Protein AF-A0A956X2K1-F1 (afdb_monomer_lite)

Sequence (197 aa):
IWSPFILDEMCGLRDNAFPTCPECADDPAFLAKNTGFVPTFIGPDSAEPAQYGQFSNMGISATADKEAAKQFLDFWFNEGYLDWLSVSPEGKLPMRSGTPEEPTKFIDGWKTLETGVDRKAQLGSCYGDDVINTIIEGVAGMDRWGFKQGQGALVQAVYQALPVPRLLNDVLNGASTPEEAAADMKAEIEELQSSMQ

Foldseek 3Di:
DDALLCLCLLQVQDDVRFDPDPVCVVPSLVSLAVDADDQWDDDPVDPDTAGDDDDDDDDDDPPDPPVVVVVVVVCCVPVVPLVVCLVRLSRRADPQCDDPVGRNVNVVSSQQRWHHDNHTDRSCVRHPPVRSVVVNVSSNPHDDPPVVVVCPVLVVLCVVVVLPVVLVVCCVVVVDPPVRSVVVSVVVSVVSVVVVD

Secondary structure (DSSP, 8-state):
---GGGHHHHTT--GGG----TGGGT-TTHHHHH-----EEEETTEEEEEE----------TTS-HHHHHHHHHHHHTTTHHHHHTTSTTT---SS---SSSTTHHHHHHHT-EE-SSS-EEHHHHHHHHHHHHHHHHHHT---TTTTTT-HHHHHHHHHH-HHHHHHHHHHTTSS-HHHHHHHHHHHHHHHHHTT-

Radius of gyration: 20.95 Å; chains: 1; bounding box: 47×56×49 Å

Structure (mmCIF, N/CA/C/O backbone):
data_AF-A0A956X2K1-F1
#
_entry.id   AF-A0A956X2K1-F1
#
loop_
_atom_site.group_PDB
_atom_site.id
_atom_site.type_symbol
_atom_site.label_atom_id
_atom_site.label_alt_id
_atom_site.label_comp_id
_atom_site.label_asym_id
_atom_site.label_entity_id
_atom_site.label_seq_id
_atom_site.pdbx_PDB_ins_code
_atom_site.Cartn_x
_atom_site.Cartn_y
_atom_site.Cartn_z
_atom_site.occupancy
_atom_site.B_iso_or_equiv
_atom_site.auth_seq_id
_atom_site.auth_comp_id
_atom_site.auth_asym_id
_atom_site.auth_atom_id
_atom_site.pdbx_PDB_model_num
ATOM 1 N N . ILE A 1 1 ? 7.603 12.010 1.205 1.00 58.66 1 ILE A N 1
ATOM 2 C CA . ILE A 1 1 ? 7.047 10.639 1.301 1.00 58.66 1 ILE A CA 1
ATOM 3 C C . ILE A 1 1 ? 6.160 10.455 0.085 1.00 58.66 1 ILE A C 1
ATOM 5 O O . ILE A 1 1 ? 5.314 11.312 -0.139 1.00 58.66 1 ILE A O 1
ATOM 9 N N . TRP A 1 2 ? 6.401 9.420 -0.713 1.00 65.19 2 TRP A N 1
ATOM 10 C CA . TRP A 1 2 ? 5.623 9.122 -1.915 1.00 65.19 2 TRP A CA 1
ATOM 11 C C . TRP A 1 2 ? 5.047 7.716 -1.812 1.00 65.19 2 TRP A C 1
ATOM 13 O O . TRP A 1 2 ? 5.608 6.856 -1.136 1.00 65.19 2 TRP A O 1
ATOM 23 N N . SER A 1 3 ? 3.906 7.516 -2.459 1.00 82.62 3 SER A N 1
ATOM 24 C CA . SER A 1 3 ? 3.266 6.210 -2.560 1.00 82.62 3 SER A CA 1
ATOM 25 C C . SER A 1 3 ? 4.138 5.260 -3.393 1.00 82.62 3 SER A C 1
ATOM 27 O O . SER A 1 3 ? 4.691 5.716 -4.394 1.00 82.62 3 SER A O 1
ATOM 29 N N . PRO A 1 4 ? 4.237 3.956 -3.061 1.00 86.25 4 PRO A N 1
ATOM 30 C CA . PRO A 1 4 ? 4.996 2.993 -3.868 1.00 86.25 4 PRO A CA 1
ATOM 31 C C . PRO A 1 4 ? 4.389 2.779 -5.266 1.00 86.25 4 PRO A C 1
ATOM 33 O O . PRO A 1 4 ? 5.031 2.222 -6.145 1.00 86.25 4 PRO A O 1
ATOM 36 N N . PHE A 1 5 ? 3.198 3.326 -5.520 1.00 89.19 5 PHE A N 1
ATOM 37 C CA . PHE A 1 5 ? 2.650 3.445 -6.867 1.00 89.19 5 PHE A CA 1
ATOM 38 C C . PHE A 1 5 ? 3.516 4.262 -7.837 1.00 89.19 5 PHE A C 1
ATOM 40 O O . PHE A 1 5 ? 3.239 4.204 -9.017 1.00 89.19 5 PHE A O 1
ATOM 47 N N . ILE A 1 6 ? 4.545 4.983 -7.364 1.00 89.94 6 ILE A N 1
ATOM 48 C CA . ILE A 1 6 ? 5.483 5.719 -8.229 1.00 89.94 6 ILE A CA 1
ATOM 49 C C . ILE A 1 6 ? 6.590 4.843 -8.853 1.00 89.94 6 ILE A C 1
ATOM 51 O O . ILE A 1 6 ? 7.432 5.324 -9.615 1.00 89.94 6 ILE A O 1
ATOM 55 N N . LEU A 1 7 ? 6.681 3.569 -8.455 1.00 91.19 7 LEU A N 1
ATOM 56 C CA . LEU A 1 7 ? 7.831 2.725 -8.791 1.00 91.19 7 LEU A CA 1
ATOM 57 C C . LEU A 1 7 ? 7.899 2.371 -10.289 1.00 91.19 7 LEU A C 1
ATOM 59 O O . LEU A 1 7 ? 8.982 2.215 -10.847 1.00 91.19 7 LEU A O 1
ATOM 63 N N . ASP A 1 8 ? 6.776 2.272 -10.990 1.00 92.00 8 ASP A N 1
ATOM 64 C CA . ASP A 1 8 ? 6.798 2.029 -12.434 1.00 92.00 8 ASP A CA 1
ATOM 65 C C . ASP A 1 8 ? 7.234 3.280 -13.215 1.00 92.00 8 ASP A C 1
ATOM 67 O O . ASP A 1 8 ? 8.044 3.186 -14.144 1.00 92.00 8 ASP A O 1
ATOM 71 N N . GLU A 1 9 ? 6.788 4.465 -12.791 1.00 92.19 9 GLU A N 1
ATOM 72 C CA . GLU A 1 9 ? 7.236 5.745 -13.342 1.00 92.19 9 GLU A CA 1
ATOM 73 C C . GLU A 1 9 ? 8.733 5.975 -13.131 1.00 92.19 9 GLU A C 1
ATOM 75 O O . GLU A 1 9 ? 9.445 6.348 -14.065 1.00 92.19 9 GLU A O 1
ATOM 80 N N . MET A 1 10 ? 9.239 5.697 -11.928 1.00 92.31 10 MET A N 1
ATOM 81 C CA . MET A 1 10 ? 10.668 5.781 -11.618 1.00 92.31 10 MET A CA 1
ATOM 82 C C . MET A 1 10 ? 11.514 4.762 -12.397 1.00 92.31 10 MET A C 1
ATOM 84 O O . MET A 1 10 ? 12.704 5.008 -12.608 1.00 92.31 10 MET A O 1
ATOM 88 N N . CYS A 1 11 ? 10.921 3.647 -12.837 1.00 92.56 11 CYS A N 1
ATOM 89 C CA . CYS A 1 11 ? 11.547 2.694 -13.756 1.00 92.56 11 CYS A CA 1
ATOM 90 C C . CYS A 1 11 ? 11.407 3.099 -15.243 1.00 92.56 11 CYS A C 1
ATOM 92 O O . CYS A 1 11 ? 11.878 2.398 -16.137 1.00 92.56 11 CYS A O 1
ATOM 94 N N . GLY A 1 12 ? 10.778 4.237 -15.551 1.00 92.19 12 GLY A N 1
ATOM 95 C CA . GLY A 1 12 ? 10.606 4.697 -16.929 1.00 92.19 12 GLY A CA 1
ATOM 96 C C . GLY A 1 12 ? 9.584 3.876 -17.726 1.00 92.19 12 GLY A C 1
ATOM 97 O O . GLY A 1 12 ? 9.653 3.792 -18.959 1.00 92.19 12 GLY A O 1
ATOM 98 N N . LEU A 1 13 ? 8.610 3.260 -17.057 1.00 93.50 13 LEU A N 1
ATOM 99 C CA . LEU A 1 13 ? 7.594 2.421 -17.705 1.00 93.50 13 LEU A CA 1
ATOM 100 C C . LEU A 1 13 ? 6.386 3.211 -18.233 1.00 93.50 13 LEU A C 1
ATOM 102 O O . LEU A 1 13 ? 5.502 2.633 -18.871 1.00 93.50 13 LEU A O 1
ATOM 106 N N . ARG A 1 14 ? 6.373 4.532 -18.012 1.00 92.12 14 ARG A N 1
ATOM 107 C CA . ARG A 1 14 ? 5.270 5.425 -18.365 1.00 92.12 14 ARG A CA 1
ATOM 108 C C . ARG A 1 14 ? 5.756 6.713 -19.034 1.00 92.12 14 ARG A C 1
ATOM 110 O O . ARG A 1 14 ? 6.428 7.528 -18.410 1.00 92.12 14 ARG A O 1
ATOM 117 N N . ASP A 1 15 ? 5.375 6.915 -20.293 1.00 88.62 15 ASP A N 1
ATOM 118 C CA . ASP A 1 15 ? 5.881 7.999 -21.150 1.00 88.62 15 ASP A CA 1
ATOM 119 C C . ASP A 1 15 ? 5.420 9.387 -20.698 1.00 88.62 15 ASP A C 1
ATOM 121 O O . ASP A 1 15 ? 6.157 10.367 -20.797 1.00 88.62 15 ASP A O 1
ATOM 125 N N . ASN A 1 16 ? 4.192 9.491 -20.185 1.00 88.12 16 ASN A N 1
ATOM 126 C CA . ASN A 1 16 ? 3.612 10.772 -19.768 1.00 88.12 16 ASN A CA 1
ATOM 127 C C . ASN A 1 16 ? 3.945 11.178 -18.324 1.00 88.12 16 ASN A C 1
ATOM 129 O O . ASN A 1 16 ? 3.435 12.195 -17.853 1.00 88.12 16 ASN A O 1
ATOM 133 N N . ALA A 1 17 ? 4.775 10.397 -17.632 1.00 87.44 17 ALA A N 1
ATOM 134 C CA . ALA A 1 17 ? 5.124 10.611 -16.233 1.00 87.44 17 ALA A CA 1
ATOM 135 C C . ALA A 1 17 ? 6.613 10.345 -15.957 1.00 87.44 17 ALA A C 1
ATOM 137 O O . ALA A 1 17 ? 6.988 9.961 -14.851 1.00 87.44 17 ALA A O 1
ATOM 138 N N . PHE A 1 18 ? 7.470 10.557 -16.964 1.00 83.88 18 PHE A N 1
ATOM 139 C CA . PHE A 1 18 ? 8.907 10.393 -16.793 1.00 83.88 18 PHE A CA 1
ATOM 140 C C . PHE A 1 18 ? 9.477 11.321 -15.721 1.00 83.88 18 PHE A C 1
ATOM 142 O O . PHE A 1 18 ? 9.080 12.491 -15.635 1.00 83.88 18 PHE A O 1
ATOM 149 N N . PRO A 1 19 ? 10.465 10.846 -14.945 1.00 82.56 19 PRO A N 1
ATOM 150 C CA . PRO A 1 19 ? 11.154 11.719 -14.023 1.00 82.56 19 PRO A CA 1
ATOM 151 C C . PRO A 1 19 ? 11.936 12.797 -14.782 1.00 82.56 19 PRO A C 1
ATOM 153 O O . PRO A 1 19 ? 12.609 12.530 -15.773 1.00 82.56 19 PRO A O 1
ATOM 156 N N . THR A 1 20 ? 11.872 14.038 -14.304 1.00 85.62 20 THR A N 1
ATOM 157 C CA . THR A 1 20 ? 12.447 15.206 -14.993 1.00 85.62 20 THR A CA 1
ATOM 158 C C . THR A 1 20 ? 13.897 15.497 -14.587 1.00 85.62 20 THR A C 1
ATOM 160 O O . THR A 1 20 ? 14.315 16.656 -14.588 1.00 85.62 20 THR A O 1
ATOM 163 N N . CYS A 1 21 ? 14.656 14.485 -14.160 1.00 89.56 21 CYS A N 1
ATOM 164 C CA . CYS A 1 21 ? 16.051 14.675 -13.761 1.00 89.56 21 CYS A CA 1
ATOM 165 C C . CYS A 1 21 ? 16.973 14.801 -14.993 1.00 89.56 21 CYS A C 1
ATOM 167 O O . CYS A 1 21 ? 16.646 14.231 -16.035 1.00 89.56 21 CYS A O 1
ATOM 169 N N . PRO A 1 22 ? 18.108 15.527 -14.921 1.00 94.06 22 PRO A N 1
ATOM 170 C CA . PRO A 1 22 ? 19.034 15.645 -16.052 1.00 94.06 22 PRO A CA 1
ATOM 171 C C . PRO A 1 22 ? 19.490 14.291 -16.612 1.00 94.06 22 PRO A C 1
ATOM 173 O O . PRO A 1 22 ? 19.487 14.093 -17.821 1.00 94.06 22 PRO A O 1
ATOM 176 N N . GLU A 1 23 ? 19.813 13.342 -15.736 1.00 94.81 23 GLU A N 1
ATOM 177 C CA . GLU A 1 23 ? 20.261 11.992 -16.086 1.00 94.81 23 GLU A CA 1
ATOM 178 C C . GLU A 1 23 ? 19.134 11.140 -16.693 1.00 94.81 23 GLU A C 1
ATOM 180 O O . GLU A 1 23 ? 19.379 10.244 -17.500 1.00 94.81 23 GLU A O 1
ATOM 185 N N . CYS A 1 24 ? 17.883 11.461 -16.357 1.00 92.62 24 CYS A N 1
ATOM 186 C CA . CYS A 1 24 ? 16.690 10.762 -16.819 1.00 92.62 24 CYS A CA 1
ATOM 187 C C . CYS A 1 24 ? 16.407 10.998 -18.310 1.00 92.62 24 CYS A C 1
ATOM 189 O O . CYS A 1 24 ? 15.664 10.232 -18.920 1.00 92.62 24 CYS A O 1
ATOM 191 N N . ALA A 1 25 ? 16.997 12.046 -18.899 1.00 90.19 25 ALA A N 1
ATOM 192 C CA . ALA A 1 25 ? 16.911 12.305 -20.333 1.00 90.19 25 ALA A CA 1
ATOM 193 C C . ALA A 1 25 ? 17.615 11.215 -21.161 1.00 90.19 25 ALA A C 1
ATOM 195 O O . ALA A 1 25 ? 17.137 10.873 -22.242 1.00 90.19 25 ALA A O 1
ATOM 196 N N . ASP A 1 26 ? 18.714 10.662 -20.638 1.00 93.06 26 ASP A N 1
ATOM 197 C CA . ASP A 1 26 ? 19.487 9.598 -21.286 1.00 93.06 26 ASP A CA 1
ATOM 198 C C . ASP A 1 26 ? 19.078 8.202 -20.784 1.00 93.06 26 ASP A C 1
ATOM 200 O O . ASP A 1 26 ? 19.072 7.238 -21.552 1.00 93.06 26 ASP A O 1
ATOM 204 N N . ASP A 1 27 ? 18.714 8.083 -19.502 1.00 92.56 27 ASP A N 1
ATOM 205 C CA . ASP A 1 27 ? 18.271 6.837 -18.870 1.00 92.56 27 ASP A CA 1
ATOM 206 C C . ASP A 1 27 ? 16.997 7.067 -18.040 1.00 92.56 27 ASP A C 1
ATOM 208 O O . ASP A 1 27 ? 17.084 7.412 -16.860 1.00 92.56 27 ASP A O 1
ATOM 212 N N . PRO A 1 28 ? 15.798 6.829 -18.602 1.00 90.88 28 PRO A N 1
ATOM 213 C CA . PRO A 1 28 ? 14.537 7.026 -17.884 1.00 90.88 28 PRO A CA 1
ATOM 214 C C . PRO A 1 28 ? 14.407 6.228 -16.574 1.00 90.88 28 PRO A C 1
ATOM 216 O O . PRO A 1 28 ? 13.614 6.603 -15.716 1.00 90.88 28 PRO A O 1
ATOM 219 N N . ALA A 1 29 ? 15.191 5.155 -16.399 1.00 92.12 29 ALA A N 1
ATOM 220 C CA . ALA A 1 29 ? 15.223 4.334 -15.187 1.00 92.12 29 ALA A CA 1
ATOM 221 C C . ALA A 1 29 ? 16.321 4.762 -14.192 1.00 92.12 29 ALA A C 1
ATOM 223 O O . ALA A 1 29 ? 16.569 4.064 -13.204 1.00 92.12 29 ALA A O 1
ATOM 224 N N . PHE A 1 30 ? 17.003 5.888 -14.431 1.00 93.75 30 PHE A N 1
ATOM 225 C CA . PHE A 1 30 ? 18.116 6.352 -13.603 1.00 93.75 30 PHE A CA 1
ATOM 226 C C . PHE A 1 30 ? 17.732 6.452 -12.124 1.00 93.75 30 PHE A C 1
ATOM 228 O O . PHE A 1 30 ? 18.479 5.991 -11.262 1.00 93.75 30 PHE A O 1
ATOM 235 N N . LEU A 1 31 ? 16.552 6.996 -11.805 1.00 92.19 31 LEU A N 1
ATOM 236 C CA . LEU A 1 31 ? 16.120 7.117 -10.412 1.00 92.19 31 LEU A CA 1
ATOM 237 C C . LEU A 1 31 ? 15.874 5.763 -9.750 1.00 92.19 31 LEU A C 1
ATOM 239 O O . LEU A 1 31 ? 16.263 5.608 -8.595 1.00 92.19 31 LEU A O 1
ATOM 243 N N . ALA A 1 32 ? 15.283 4.789 -10.451 1.00 92.06 32 ALA A N 1
ATOM 244 C CA . ALA A 1 32 ? 15.108 3.440 -9.911 1.00 92.06 32 ALA A CA 1
ATOM 245 C C . ALA A 1 32 ? 16.452 2.791 -9.538 1.00 92.06 32 ALA A C 1
ATOM 247 O O . ALA A 1 32 ? 16.564 2.176 -8.483 1.00 92.06 32 ALA A O 1
ATOM 248 N N . LYS A 1 33 ? 17.494 3.016 -10.349 1.00 90.81 33 LYS A N 1
ATOM 249 C CA . LYS A 1 33 ? 18.849 2.480 -10.125 1.00 90.81 33 LYS A CA 1
ATOM 250 C C . LYS A 1 33 ? 19.631 3.185 -9.012 1.00 90.81 33 LYS A C 1
ATOM 252 O O . LYS A 1 33 ? 20.623 2.642 -8.537 1.00 90.81 33 LYS A O 1
ATOM 257 N N . ASN A 1 34 ? 19.235 4.402 -8.637 1.00 90.75 34 ASN A N 1
ATOM 258 C CA . ASN A 1 34 ? 20.007 5.272 -7.740 1.00 90.75 34 ASN A CA 1
ATOM 259 C C . ASN A 1 34 ? 19.235 5.704 -6.480 1.00 90.75 34 ASN A C 1
ATOM 261 O O . ASN A 1 34 ? 19.746 6.497 -5.690 1.00 90.75 34 ASN A O 1
ATOM 265 N N . THR A 1 35 ? 18.017 5.197 -6.276 1.00 86.12 35 THR A N 1
ATOM 266 C CA . THR A 1 35 ? 17.168 5.527 -5.122 1.00 86.12 35 THR A CA 1
ATOM 267 C C . THR A 1 35 ? 16.825 4.263 -4.346 1.00 86.12 35 THR A C 1
ATOM 269 O O . THR A 1 35 ? 16.490 3.242 -4.935 1.00 86.12 35 THR A O 1
ATOM 272 N N . GLY A 1 36 ? 16.880 4.339 -3.015 1.00 83.12 36 GLY A N 1
ATOM 273 C CA . GLY A 1 36 ? 16.443 3.262 -2.126 1.00 83.12 36 GLY A CA 1
ATOM 274 C C . GLY A 1 36 ? 15.030 3.469 -1.580 1.00 83.12 36 GLY A C 1
ATOM 275 O O . GLY A 1 36 ? 14.429 4.536 -1.726 1.00 83.12 36 GLY A O 1
ATOM 276 N N . PHE A 1 37 ? 14.520 2.454 -0.885 1.00 85.19 37 PHE A N 1
ATOM 277 C CA . PHE A 1 37 ? 13.245 2.510 -0.174 1.00 85.19 37 PHE A CA 1
ATOM 278 C C . PHE A 1 37 ? 13.481 2.586 1.339 1.00 85.19 37 PHE A C 1
ATOM 280 O O . PHE A 1 37 ? 14.292 1.840 1.880 1.00 85.19 37 PHE A O 1
ATOM 287 N N . VAL A 1 38 ? 12.771 3.482 2.030 1.00 86.62 38 VAL A N 1
ATOM 288 C CA . VAL A 1 38 ? 12.843 3.625 3.494 1.00 86.62 38 VAL A CA 1
ATOM 289 C C . VAL A 1 38 ? 11.473 3.269 4.078 1.00 86.62 38 VAL A C 1
ATOM 291 O O . VAL A 1 38 ? 10.573 4.111 4.050 1.00 86.62 38 VAL A O 1
ATOM 294 N N . PRO A 1 39 ? 11.279 2.032 4.575 1.00 81.06 39 PRO A N 1
ATOM 295 C CA . PRO A 1 39 ? 9.969 1.569 5.036 1.00 81.06 39 PRO A CA 1
ATOM 296 C C . PRO A 1 39 ? 9.608 2.067 6.443 1.00 81.06 39 PRO A C 1
ATOM 298 O O . PRO A 1 39 ? 8.438 2.054 6.818 1.00 81.06 39 PRO A O 1
ATOM 301 N N . THR A 1 40 ? 10.601 2.481 7.234 1.00 85.88 40 THR A N 1
ATOM 302 C CA . THR A 1 40 ? 10.452 2.799 8.659 1.00 85.88 40 THR A CA 1
ATOM 303 C C . THR A 1 40 ? 11.050 4.156 9.006 1.00 85.88 40 THR A C 1
ATOM 305 O O . THR A 1 40 ? 12.099 4.527 8.481 1.00 85.88 40 THR A O 1
ATOM 308 N N . PHE A 1 41 ? 10.456 4.841 9.978 1.00 84.75 41 PHE A N 1
ATOM 309 C CA . PHE A 1 41 ? 10.932 6.109 10.524 1.00 84.75 41 PHE A CA 1
ATOM 310 C C . PHE A 1 41 ? 11.163 5.978 12.030 1.00 84.75 41 PHE A C 1
ATOM 312 O O . PHE A 1 41 ? 10.387 5.323 12.717 1.00 84.75 41 PHE A O 1
ATOM 319 N N . ILE A 1 42 ? 12.207 6.621 12.551 1.00 86.75 42 ILE A N 1
ATOM 320 C CA . ILE A 1 42 ? 12.472 6.711 13.994 1.00 86.75 42 ILE A CA 1
ATOM 321 C C . ILE A 1 42 ? 12.344 8.181 14.391 1.00 86.75 42 ILE A C 1
ATOM 323 O O . ILE A 1 42 ? 12.931 9.054 13.748 1.00 86.75 42 ILE A O 1
ATOM 327 N N . GLY A 1 43 ? 11.535 8.447 15.415 1.00 84.31 43 GLY A N 1
ATOM 328 C CA . GLY A 1 43 ? 11.306 9.786 15.957 1.00 84.31 43 GLY A CA 1
ATOM 329 C C . GLY A 1 43 ? 12.096 10.035 17.247 1.00 84.31 43 GLY A C 1
ATOM 330 O O . GLY A 1 43 ? 12.652 9.102 17.818 1.00 84.31 43 GLY A O 1
ATOM 331 N N . PRO A 1 44 ? 12.136 11.280 17.748 1.00 87.38 44 PRO A N 1
ATOM 332 C CA . PRO A 1 44 ? 12.853 11.612 18.982 1.00 87.38 44 PRO A CA 1
ATOM 333 C C . PRO A 1 44 ? 12.259 10.952 20.241 1.00 87.38 44 PRO A C 1
ATOM 335 O O . PRO A 1 44 ? 12.986 10.738 21.208 1.00 87.38 44 PRO A O 1
ATOM 338 N N . ASP A 1 45 ? 10.968 10.603 20.224 1.00 83.12 45 ASP A N 1
ATOM 339 C CA . ASP A 1 45 ? 10.234 10.100 21.397 1.00 83.12 45 ASP A CA 1
ATOM 340 C C . ASP A 1 45 ? 10.250 8.567 21.544 1.00 83.12 45 ASP A C 1
ATOM 342 O O . ASP A 1 45 ? 9.755 8.032 22.536 1.00 83.12 45 ASP A O 1
ATOM 346 N N . SER A 1 46 ? 10.795 7.836 20.566 1.00 82.19 46 SER A N 1
ATOM 347 C CA . SER A 1 46 ? 10.880 6.372 20.597 1.00 82.19 46 SER A CA 1
ATOM 348 C C . SER A 1 46 ? 12.053 5.869 19.764 1.00 82.19 46 SER A C 1
ATOM 350 O O . SER A 1 46 ? 12.236 6.299 18.629 1.00 82.19 46 SER A O 1
ATOM 352 N N . ALA A 1 47 ? 12.808 4.910 20.302 1.00 85.81 47 ALA A N 1
ATOM 353 C CA . ALA A 1 47 ? 13.850 4.199 19.558 1.00 85.81 47 ALA A CA 1
ATOM 354 C C . ALA A 1 47 ? 13.286 3.095 18.640 1.00 85.81 47 ALA A C 1
ATOM 356 O O . ALA A 1 47 ? 14.010 2.583 17.788 1.00 85.81 47 ALA A O 1
ATOM 357 N N . GLU A 1 48 ? 12.011 2.732 18.806 1.00 84.94 48 GLU A N 1
ATOM 358 C CA . GLU A 1 48 ? 11.355 1.714 17.985 1.00 84.94 48 GLU A CA 1
ATOM 359 C C . GLU A 1 48 ? 10.977 2.284 16.606 1.00 84.94 48 GLU A C 1
ATOM 361 O O . GLU A 1 48 ? 10.362 3.357 16.544 1.00 84.94 48 GLU A O 1
ATOM 366 N N . PRO A 1 49 ? 11.291 1.585 15.498 1.00 83.56 49 PRO A N 1
ATOM 367 C CA . PRO A 1 49 ? 10.893 2.013 14.163 1.00 83.56 49 PRO A CA 1
ATOM 368 C C . PRO A 1 49 ? 9.367 2.030 14.003 1.00 83.56 49 PRO A C 1
ATOM 370 O O . PRO A 1 49 ? 8.685 1.047 14.282 1.00 83.56 49 PRO A O 1
ATOM 373 N N . ALA A 1 50 ? 8.830 3.135 13.491 1.00 82.62 50 ALA A N 1
ATOM 374 C CA . ALA A 1 50 ? 7.431 3.273 13.116 1.00 82.62 50 ALA A CA 1
ATOM 375 C C . ALA A 1 50 ? 7.260 3.106 11.603 1.00 82.62 50 ALA A C 1
ATOM 377 O O . ALA A 1 50 ? 8.053 3.617 10.810 1.00 82.62 50 ALA A O 1
ATOM 378 N N . GLN A 1 51 ? 6.193 2.425 11.198 1.00 81.81 51 GLN A N 1
ATOM 379 C CA . GLN A 1 51 ? 5.818 2.256 9.797 1.00 81.81 51 GLN A CA 1
ATOM 380 C C . GLN A 1 51 ? 4.478 2.926 9.536 1.00 81.81 51 GLN A C 1
ATOM 382 O O . GLN A 1 51 ? 3.597 2.958 10.396 1.00 81.81 51 GLN A O 1
ATOM 387 N N . TYR A 1 52 ? 4.320 3.445 8.325 1.00 78.62 52 TYR A N 1
ATOM 388 C CA . TYR A 1 52 ? 3.060 3.989 7.849 1.00 78.62 52 TYR A CA 1
ATOM 389 C C . TYR A 1 52 ? 2.623 3.219 6.610 1.00 78.62 52 TYR A C 1
ATOM 391 O O . TYR A 1 52 ? 3.401 3.031 5.677 1.00 78.62 52 TYR A O 1
ATOM 399 N N . GLY A 1 53 ? 1.364 2.799 6.594 1.00 79.75 53 GLY A N 1
ATOM 400 C CA . GLY A 1 53 ? 0.793 2.087 5.466 1.00 79.75 53 GLY A CA 1
ATOM 401 C C . GLY A 1 53 ? -0.722 2.023 5.539 1.00 79.75 53 GLY A C 1
ATOM 402 O O . GLY A 1 53 ? -1.342 2.357 6.552 1.00 79.75 53 GLY A O 1
ATOM 403 N N . GLN A 1 54 ? -1.323 1.591 4.435 1.00 79.88 54 GLN A N 1
ATOM 404 C CA . GLN A 1 54 ? -2.760 1.404 4.323 1.00 79.88 54 GLN A CA 1
ATOM 405 C C . GLN A 1 54 ? -3.083 -0.077 4.154 1.00 79.88 54 GLN A C 1
ATOM 407 O O . GLN A 1 54 ? -2.624 -0.725 3.217 1.00 79.88 54 GLN A O 1
ATOM 412 N N . PHE A 1 55 ? -3.964 -0.579 5.020 1.00 80.25 55 PHE A N 1
ATOM 413 C CA . PHE A 1 55 ? -4.489 -1.935 4.934 1.00 80.25 55 PHE A CA 1
ATOM 414 C C . PHE A 1 55 ? -5.903 -1.981 4.383 1.00 80.25 55 PHE A C 1
ATOM 416 O O . PHE A 1 55 ? -6.829 -1.426 4.980 1.00 80.25 55 PHE A O 1
ATOM 423 N N . SER A 1 56 ? -6.073 -2.722 3.290 1.00 81.06 56 SER A N 1
ATOM 424 C CA . SER A 1 56 ? -7.387 -3.102 2.779 1.00 81.06 56 SER A CA 1
ATOM 425 C C . SER A 1 56 ? -7.775 -4.460 3.352 1.00 81.06 56 SER A C 1
ATOM 427 O O . SER A 1 56 ? -7.047 -5.434 3.194 1.00 81.06 56 SER A O 1
ATOM 429 N N . ASN A 1 57 ? -8.921 -4.514 4.028 1.00 84.12 57 ASN A N 1
ATOM 430 C CA . ASN A 1 57 ? -9.465 -5.733 4.619 1.00 84.12 57 ASN A CA 1
ATOM 431 C C . ASN A 1 57 ? -10.836 -6.016 4.005 1.00 84.12 57 ASN A C 1
ATOM 433 O O . ASN A 1 57 ? -11.620 -5.088 3.799 1.00 84.12 57 ASN A O 1
ATOM 437 N N . MET A 1 58 ? -11.141 -7.289 3.764 1.00 86.94 58 MET A N 1
ATOM 438 C CA . MET A 1 58 ? -12.488 -7.714 3.390 1.00 86.94 58 MET A CA 1
ATOM 439 C C . MET A 1 58 ? -13.321 -7.930 4.656 1.00 86.94 58 MET A C 1
ATOM 441 O O . MET A 1 58 ? -12.930 -8.690 5.540 1.00 86.94 58 MET A O 1
ATOM 445 N N . GLY A 1 59 ? -14.471 -7.261 4.745 1.00 89.56 59 GLY A N 1
ATOM 446 C CA . GLY A 1 59 ? -15.422 -7.418 5.845 1.00 89.56 59 GLY A CA 1
ATOM 447 C C . GLY A 1 59 ? -16.681 -8.152 5.394 1.00 89.56 59 GLY A C 1
ATOM 448 O O . GLY A 1 59 ? -17.271 -7.797 4.376 1.00 89.56 59 GLY A O 1
ATOM 449 N N . ILE A 1 60 ? -17.126 -9.141 6.171 1.00 94.00 60 ILE A N 1
ATOM 450 C CA . ILE A 1 60 ? -18.442 -9.770 5.995 1.00 94.00 60 ILE A CA 1
ATOM 451 C C . ILE A 1 60 ? -19.427 -9.035 6.904 1.00 94.00 60 ILE A C 1
ATOM 453 O O . ILE A 1 60 ? -19.260 -9.029 8.125 1.00 94.00 60 ILE A O 1
ATOM 457 N N . SER A 1 61 ? -20.448 -8.402 6.327 1.00 92.31 61 SER A N 1
ATOM 458 C CA . SER A 1 61 ? -21.460 -7.695 7.117 1.00 92.31 61 SER A CA 1
ATOM 459 C C . SER A 1 61 ? -22.348 -8.673 7.898 1.00 92.31 61 SER A C 1
ATOM 461 O O . SER A 1 61 ? -22.499 -9.842 7.539 1.00 92.31 61 SER A O 1
ATOM 463 N N . ALA A 1 62 ? -22.981 -8.189 8.971 1.00 93.69 62 ALA A N 1
ATOM 464 C CA . ALA A 1 62 ? -23.841 -9.017 9.822 1.00 93.69 62 ALA A CA 1
ATOM 465 C C . ALA A 1 62 ? -25.041 -9.634 9.074 1.00 93.69 62 ALA A C 1
ATOM 467 O O . ALA A 1 62 ? -25.549 -10.675 9.489 1.00 93.69 62 ALA A O 1
ATOM 468 N N . THR A 1 63 ? -25.470 -9.001 7.979 1.00 96.25 63 THR A N 1
ATOM 469 C CA . THR A 1 63 ? -26.629 -9.381 7.161 1.00 96.25 63 THR A CA 1
ATOM 470 C C . THR A 1 63 ? -26.256 -10.034 5.827 1.00 96.25 63 THR A C 1
ATOM 472 O O . THR A 1 63 ? -27.151 -10.339 5.041 1.00 96.25 63 THR A O 1
ATOM 475 N N . ALA A 1 64 ? -24.966 -10.245 5.546 1.00 96.38 64 ALA A N 1
ATOM 476 C CA . ALA A 1 64 ? -24.521 -10.890 4.313 1.00 96.38 64 ALA A CA 1
ATOM 477 C C . ALA A 1 64 ? -24.869 -12.387 4.281 1.00 96.38 64 ALA A C 1
ATOM 479 O O . ALA A 1 64 ? -24.943 -13.050 5.320 1.00 96.38 64 ALA A O 1
ATOM 480 N N . ASP A 1 65 ? -24.989 -12.938 3.070 1.00 97.62 65 ASP A N 1
ATOM 481 C CA . ASP A 1 65 ? -24.933 -14.384 2.861 1.00 97.62 65 ASP A CA 1
ATOM 482 C C . ASP A 1 65 ? -23.518 -14.877 3.197 1.00 97.62 65 ASP A C 1
ATOM 484 O O . ASP A 1 65 ? -22.566 -14.702 2.432 1.00 97.62 65 ASP A O 1
ATOM 488 N N . LYS A 1 66 ? -23.372 -15.451 4.393 1.00 96.44 66 LYS A N 1
ATOM 489 C CA . LYS A 1 66 ? -22.071 -15.856 4.932 1.00 96.44 66 LYS A CA 1
ATOM 490 C C . LYS A 1 66 ? -21.456 -17.009 4.153 1.00 96.44 66 LYS A C 1
ATOM 492 O O . LYS A 1 66 ? -20.234 -17.081 4.089 1.00 96.44 66 LYS A O 1
ATOM 497 N N . GLU A 1 67 ? -22.263 -17.905 3.594 1.00 96.69 67 GLU A N 1
ATOM 498 C CA . GLU A 1 67 ? -21.741 -19.068 2.876 1.00 96.69 67 GLU A CA 1
ATOM 499 C C . GLU A 1 67 ? -21.225 -18.650 1.502 1.00 96.69 67 GLU A C 1
ATOM 501 O O . GLU A 1 67 ? -20.081 -18.956 1.167 1.00 96.69 67 GLU A O 1
ATOM 506 N N . ALA A 1 68 ? -21.993 -17.839 0.768 1.00 97.44 68 ALA A N 1
ATOM 507 C CA . ALA A 1 68 ? -21.520 -17.257 -0.486 1.00 97.44 68 ALA A CA 1
ATOM 508 C C . ALA A 1 68 ? -20.271 -16.379 -0.275 1.00 97.44 68 ALA A C 1
ATOM 510 O O . ALA A 1 68 ? -19.299 -16.483 -1.023 1.00 97.44 68 ALA A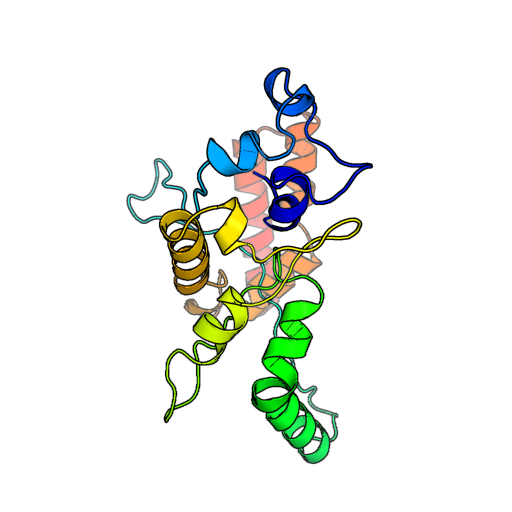 O 1
ATOM 511 N N . ALA A 1 69 ? -20.254 -15.553 0.780 1.00 97.25 69 ALA A N 1
ATOM 512 C CA . ALA A 1 69 ? -19.102 -14.713 1.101 1.00 97.25 69 ALA A CA 1
ATOM 513 C C . ALA A 1 69 ? -17.843 -15.539 1.407 1.00 97.25 69 ALA A C 1
ATOM 515 O O . ALA A 1 69 ? -16.767 -15.212 0.913 1.00 97.25 69 ALA A O 1
ATOM 516 N N . LYS A 1 70 ? -17.959 -16.623 2.185 1.00 95.88 70 LYS A N 1
ATOM 517 C CA . LYS A 1 70 ? -16.827 -17.518 2.470 1.00 95.88 70 LYS A CA 1
ATOM 518 C C . LYS A 1 70 ? -16.288 -18.182 1.208 1.00 95.88 70 LYS A C 1
ATOM 520 O O . LYS A 1 70 ? -15.076 -18.227 1.050 1.00 95.88 70 LYS A O 1
ATOM 525 N N . GLN A 1 71 ? -17.161 -18.658 0.318 1.00 97.12 71 GLN A N 1
ATOM 526 C CA . GLN A 1 71 ? -16.743 -19.265 -0.952 1.00 97.12 71 GLN A CA 1
ATOM 527 C C . GLN A 1 71 ? -15.955 -18.273 -1.812 1.00 97.12 71 GLN A C 1
ATOM 529 O O . GLN A 1 71 ? -14.893 -18.607 -2.329 1.00 97.12 71 GLN A O 1
ATOM 534 N N . PHE A 1 72 ? -16.436 -17.030 -1.914 1.00 96.69 72 PHE A N 1
ATOM 535 C CA . PHE A 1 72 ? -15.714 -15.984 -2.631 1.00 96.69 72 PHE A CA 1
ATOM 536 C C . PHE A 1 72 ? -14.358 -15.672 -1.992 1.00 96.69 72 PHE A C 1
ATOM 538 O O . PHE A 1 72 ? -13.364 -15.559 -2.702 1.00 96.69 72 PHE A O 1
ATOM 545 N N . LEU A 1 73 ? -14.301 -15.534 -0.664 1.00 95.31 73 LEU A N 1
ATOM 546 C CA . LEU A 1 73 ? -13.048 -15.241 0.032 1.00 95.31 73 LEU A CA 1
ATOM 547 C C . LEU A 1 73 ? -12.043 -16.386 -0.097 1.00 95.31 73 LEU A C 1
ATOM 549 O O . LEU A 1 73 ? -10.861 -16.111 -0.262 1.00 95.31 73 LEU A O 1
ATOM 553 N N . ASP A 1 74 ? -12.489 -17.641 -0.063 1.00 94.38 74 ASP A N 1
ATOM 554 C CA . ASP A 1 74 ? -11.611 -18.795 -0.267 1.00 94.38 74 ASP A CA 1
ATOM 555 C C . ASP A 1 74 ? -10.992 -18.788 -1.671 1.00 94.38 74 ASP A C 1
ATOM 557 O O . ASP A 1 74 ? -9.771 -18.876 -1.806 1.00 94.38 74 ASP A O 1
ATOM 561 N N . PHE A 1 75 ? -11.803 -18.550 -2.706 1.00 96.44 75 PHE A N 1
ATOM 562 C CA . PHE A 1 75 ? -11.297 -18.333 -4.062 1.00 96.44 75 PHE A CA 1
ATOM 563 C C . PHE A 1 75 ? -10.321 -17.148 -4.114 1.00 96.44 75 PHE A C 1
ATOM 565 O O . PHE A 1 75 ? -9.203 -17.276 -4.610 1.00 96.44 75 PHE A O 1
ATOM 572 N N . TRP A 1 76 ? -10.715 -15.992 -3.578 1.00 95.62 76 TRP A N 1
ATOM 573 C CA . TRP A 1 76 ? -9.952 -14.751 -3.694 1.00 95.62 76 TRP A CA 1
ATOM 574 C C . TRP A 1 76 ? -8.614 -14.803 -2.954 1.00 95.62 76 TRP A C 1
ATOM 576 O O . TRP A 1 76 ? -7.614 -14.328 -3.479 1.00 95.62 76 TRP A O 1
ATOM 586 N N . PHE A 1 77 ? -8.563 -15.384 -1.752 1.00 93.06 77 PHE A N 1
ATOM 587 C CA . PHE A 1 77 ? -7.322 -15.496 -0.981 1.00 93.06 77 PHE A CA 1
ATOM 588 C C . PHE A 1 77 ? -6.381 -16.582 -1.503 1.00 93.06 77 PHE A C 1
ATOM 590 O O . PHE A 1 77 ? -5.205 -16.563 -1.135 1.00 93.06 77 PHE A O 1
ATOM 597 N N . ASN A 1 78 ? -6.868 -17.523 -2.313 1.00 92.00 78 ASN A N 1
ATOM 598 C CA . ASN A 1 78 ? -6.060 -18.591 -2.890 1.00 92.00 78 ASN A CA 1
ATOM 599 C C . ASN A 1 78 ? -5.850 -18.361 -4.389 1.00 92.00 78 ASN A C 1
ATOM 601 O O . ASN A 1 78 ? -4.828 -17.806 -4.784 1.00 92.00 78 ASN A O 1
ATOM 605 N N . GLU A 1 79 ? -6.807 -18.773 -5.212 1.00 95.00 79 GLU A N 1
ATOM 606 C CA . GLU A 1 79 ? -6.704 -18.765 -6.673 1.00 95.00 79 GLU A CA 1
ATOM 607 C C . GLU A 1 79 ? -6.608 -17.346 -7.246 1.00 95.00 79 GLU A C 1
ATOM 609 O O . GLU A 1 79 ? -5.734 -17.071 -8.060 1.00 95.00 79 GLU A O 1
ATOM 614 N N . GLY A 1 80 ? -7.458 -16.426 -6.783 1.00 96.19 80 GLY A N 1
ATOM 615 C CA . GLY A 1 80 ? -7.540 -15.064 -7.319 1.00 96.19 80 GLY A CA 1
ATOM 616 C C . GLY A 1 80 ? -6.539 -14.065 -6.731 1.00 96.19 80 GLY A C 1
ATOM 617 O O . GLY A 1 80 ? -6.551 -12.897 -7.123 1.00 96.19 80 GLY A O 1
ATOM 618 N N . TYR A 1 81 ? -5.697 -14.469 -5.773 1.00 95.94 81 TYR A N 1
ATOM 619 C CA . TYR A 1 81 ? -4.928 -13.508 -4.976 1.00 95.94 81 TYR A CA 1
ATOM 620 C C . TYR A 1 81 ? -3.850 -12.799 -5.798 1.00 95.94 81 TYR A C 1
ATOM 622 O O . TYR A 1 81 ? -3.752 -11.574 -5.758 1.00 95.94 81 TYR A O 1
ATOM 630 N N . LEU A 1 82 ? -3.064 -13.548 -6.580 1.00 96.81 82 LEU A N 1
ATOM 631 C CA . LEU A 1 82 ? -2.016 -12.964 -7.425 1.00 96.81 82 LEU A CA 1
ATOM 632 C C . LEU A 1 82 ? -2.601 -12.121 -8.560 1.00 96.81 82 LEU A C 1
ATOM 634 O O . LEU A 1 82 ? -2.086 -11.037 -8.817 1.00 96.81 82 LEU A O 1
ATOM 638 N N . ASP A 1 83 ? -3.709 -12.559 -9.159 1.00 96.50 83 ASP A N 1
ATOM 639 C CA . ASP A 1 83 ? -4.429 -11.795 -10.186 1.00 96.50 83 ASP A CA 1
ATOM 640 C C . ASP A 1 83 ? -4.965 -10.467 -9.630 1.00 96.50 83 ASP A C 1
ATOM 642 O O . ASP A 1 83 ? -4.964 -9.434 -10.297 1.00 96.50 83 ASP A O 1
ATOM 646 N N . TRP A 1 84 ? -5.405 -10.458 -8.370 1.00 95.25 84 TRP A N 1
ATOM 647 C CA . TRP A 1 84 ? -5.797 -9.223 -7.702 1.00 95.25 84 TRP A CA 1
ATOM 648 C C . TRP A 1 84 ? -4.605 -8.282 -7.475 1.00 95.25 84 TRP A C 1
ATOM 650 O O . TRP A 1 84 ? -4.714 -7.072 -7.713 1.00 95.25 84 TRP A O 1
ATOM 660 N N . LEU A 1 85 ? -3.469 -8.814 -7.011 1.00 94.81 85 LEU A N 1
ATOM 661 C CA . LEU A 1 85 ? -2.253 -8.022 -6.809 1.00 94.81 85 LEU A CA 1
ATOM 662 C C . LEU A 1 85 ? -1.714 -7.473 -8.141 1.00 94.81 85 LEU A C 1
ATOM 664 O O . LEU A 1 85 ? -1.285 -6.320 -8.189 1.00 94.81 85 LEU A O 1
ATOM 668 N N . SER A 1 86 ? -1.823 -8.236 -9.235 1.00 95.25 86 SER A N 1
ATOM 669 C CA . SER A 1 86 ? -1.318 -7.863 -10.564 1.00 95.25 86 SER A CA 1
ATOM 670 C C . SER A 1 86 ? -2.040 -6.680 -11.205 1.00 95.25 86 SER A C 1
ATOM 672 O O . SER A 1 86 ? -1.583 -6.164 -12.220 1.00 95.25 86 SER A O 1
ATOM 674 N N . VAL A 1 87 ? -3.161 -6.229 -10.636 1.00 93.50 87 VAL A N 1
ATOM 675 C CA . VAL A 1 87 ? -3.838 -5.005 -11.085 1.00 93.50 87 VAL A CA 1
ATOM 676 C C . VAL A 1 87 ? -2.942 -3.773 -10.904 1.00 93.50 87 VAL A C 1
ATOM 678 O O . VAL A 1 87 ? -3.075 -2.822 -11.665 1.00 93.50 87 VAL A O 1
ATOM 681 N N . SER A 1 88 ? -2.081 -3.763 -9.882 1.00 92.44 88 SER A N 1
ATOM 682 C CA . SER A 1 88 ? -1.140 -2.663 -9.611 1.00 92.44 88 SER A CA 1
ATOM 683 C C . SER A 1 88 ? -0.045 -3.131 -8.636 1.00 92.44 88 SER A C 1
ATOM 685 O O . SER A 1 88 ? -0.080 -2.758 -7.452 1.00 92.44 88 SER A O 1
ATOM 687 N N . PRO A 1 89 ? 0.846 -4.043 -9.061 1.00 92.44 89 PRO A N 1
ATOM 688 C CA . PRO A 1 89 ? 1.767 -4.749 -8.169 1.00 92.44 89 PRO A CA 1
ATOM 689 C C . PRO A 1 89 ? 2.764 -3.827 -7.456 1.00 92.44 89 PRO A C 1
ATOM 691 O O . PRO A 1 89 ? 3.178 -4.141 -6.345 1.00 92.44 89 PRO A O 1
ATOM 694 N N . GLU A 1 90 ? 3.077 -2.666 -8.029 1.00 90.38 90 GLU A N 1
ATOM 695 C CA . GLU A 1 90 ? 3.879 -1.596 -7.424 1.00 90.38 90 GLU A CA 1
ATOM 696 C C . GLU A 1 90 ? 3.291 -1.065 -6.110 1.00 90.38 90 GLU A C 1
ATOM 698 O O . GLU A 1 90 ? 4.029 -0.697 -5.201 1.00 90.38 90 GLU A O 1
ATOM 703 N N . GLY A 1 91 ? 1.962 -1.071 -5.975 1.00 88.75 91 GLY A N 1
ATOM 704 C CA . GLY A 1 91 ? 1.266 -0.558 -4.797 1.00 88.75 91 GLY A CA 1
ATOM 705 C C . GLY A 1 91 ? 0.459 -1.593 -4.014 1.00 88.75 91 GLY A C 1
ATOM 706 O O . GLY A 1 91 ? 0.104 -1.354 -2.859 1.00 88.75 91 GLY A O 1
ATOM 707 N N . LYS A 1 92 ? 0.154 -2.747 -4.618 1.00 91.56 92 LYS A N 1
ATOM 708 C CA . LYS A 1 92 ? -0.543 -3.867 -3.974 1.00 91.56 92 LYS A CA 1
ATOM 709 C C . LYS A 1 92 ? 0.466 -4.928 -3.561 1.00 91.56 92 LYS A C 1
ATOM 711 O O . LYS A 1 92 ? 0.842 -5.788 -4.353 1.00 91.56 92 LYS A O 1
ATOM 716 N N . LEU A 1 93 ? 0.858 -4.867 -2.296 1.00 90.12 93 LEU A N 1
ATOM 717 C CA . LEU A 1 93 ? 1.804 -5.795 -1.688 1.00 90.12 93 LEU A CA 1
ATOM 718 C C . LEU A 1 93 ? 1.075 -6.972 -1.013 1.00 90.12 93 LEU A C 1
ATOM 720 O O . LEU A 1 93 ? -0.032 -6.791 -0.487 1.00 90.12 93 LEU A O 1
ATOM 724 N N . PRO A 1 94 ? 1.662 -8.182 -1.018 1.00 91.31 94 PRO A N 1
ATOM 725 C CA . PRO A 1 94 ? 1.050 -9.353 -0.406 1.00 91.31 94 PRO A CA 1
ATOM 726 C C . PRO A 1 94 ? 1.077 -9.248 1.124 1.00 91.31 94 PRO A C 1
ATOM 728 O O . PRO A 1 94 ? 2.135 -9.161 1.737 1.00 91.31 94 PRO A O 1
ATOM 731 N N . MET A 1 95 ? -0.101 -9.334 1.745 1.00 89.19 95 MET A N 1
ATOM 732 C CA . MET A 1 95 ? -0.258 -9.453 3.206 1.00 89.19 95 MET A CA 1
ATOM 733 C C . MET A 1 95 ? -0.425 -10.886 3.685 1.00 89.19 95 MET A C 1
ATOM 735 O O . MET A 1 95 ? -0.335 -11.170 4.878 1.00 89.19 95 MET A O 1
ATOM 739 N N . ARG A 1 96 ? -0.663 -11.798 2.747 1.00 89.56 96 ARG A N 1
ATOM 740 C CA . ARG A 1 96 ? -0.607 -13.232 2.969 1.00 89.56 96 ARG A CA 1
ATOM 741 C C . ARG A 1 96 ? 0.683 -13.737 2.341 1.00 89.56 96 ARG A C 1
ATOM 743 O O . ARG A 1 96 ? 0.837 -13.611 1.135 1.00 89.56 96 ARG A O 1
ATOM 750 N N . SER A 1 97 ? 1.580 -14.320 3.132 1.00 92.00 97 SER A N 1
ATOM 751 C CA . SER A 1 97 ? 2.866 -14.810 2.615 1.00 92.00 97 SER A CA 1
ATOM 752 C C . SER A 1 97 ? 2.705 -16.025 1.697 1.00 92.00 97 SER A C 1
ATOM 754 O O . SER A 1 97 ? 3.333 -16.104 0.643 1.00 92.00 97 SER A O 1
ATOM 756 N N . GLY A 1 98 ? 1.815 -16.949 2.066 1.00 93.88 98 GLY A N 1
ATOM 757 C CA . GLY A 1 98 ? 1.620 -18.210 1.358 1.00 93.88 98 GLY A CA 1
ATOM 758 C C . GLY A 1 98 ? 0.533 -19.092 1.972 1.00 93.88 98 GLY A C 1
ATOM 759 O O . GLY A 1 98 ? -0.390 -18.603 2.634 1.00 93.88 98 GLY A O 1
ATOM 760 N N . THR A 1 99 ? 0.642 -20.399 1.748 1.00 93.69 99 THR A N 1
ATOM 761 C CA . THR A 1 99 ? -0.202 -21.443 2.357 1.00 93.69 99 THR A CA 1
ATOM 762 C C . THR A 1 99 ? 0.611 -22.258 3.374 1.00 93.69 99 THR A C 1
ATOM 764 O O . THR A 1 99 ? 1.831 -22.102 3.431 1.00 93.69 99 THR A O 1
ATOM 767 N N . PRO A 1 100 ? -0.015 -23.123 4.194 1.00 94.19 100 PRO A N 1
ATOM 768 C CA . PRO A 1 100 ? 0.732 -24.033 5.066 1.00 94.19 100 PRO A CA 1
ATOM 769 C C . PRO A 1 100 ? 1.731 -24.931 4.314 1.00 94.19 100 PRO A C 1
ATOM 771 O O . PRO A 1 100 ? 2.793 -25.243 4.843 1.00 94.19 100 PRO A O 1
ATOM 774 N N . GLU A 1 101 ? 1.400 -25.328 3.085 1.00 96.25 101 GLU A N 1
ATOM 775 C CA . GLU A 1 101 ? 2.221 -26.185 2.223 1.00 96.25 101 GLU A CA 1
ATOM 776 C C . GLU A 1 101 ? 3.297 -25.392 1.469 1.00 96.25 101 GLU A C 1
ATOM 778 O O . GLU A 1 101 ? 4.391 -25.902 1.237 1.00 96.25 101 GLU A O 1
ATOM 783 N N . GLU A 1 102 ? 2.998 -24.140 1.108 1.00 96.19 102 GLU A N 1
ATOM 784 C CA . GLU A 1 102 ? 3.882 -23.241 0.361 1.00 96.19 102 GLU A CA 1
ATOM 785 C C . GLU A 1 102 ? 3.974 -21.873 1.076 1.00 96.19 102 GLU A C 1
ATOM 787 O O . GLU A 1 102 ? 3.280 -20.924 0.690 1.00 96.19 102 GLU A O 1
ATOM 792 N N . PRO A 1 103 ? 4.810 -21.730 2.127 1.00 95.50 103 PRO A N 1
ATOM 793 C CA . PRO A 1 103 ? 4.770 -20.575 3.037 1.00 95.50 103 PRO A CA 1
ATOM 794 C C . PRO A 1 103 ? 5.063 -19.207 2.407 1.00 95.50 103 PRO A C 1
ATOM 796 O O . PRO A 1 103 ? 4.658 -18.183 2.959 1.00 95.50 103 PRO A O 1
ATOM 799 N N . THR A 1 104 ? 5.745 -19.177 1.261 1.00 94.81 104 THR A N 1
ATOM 800 C CA . THR A 1 104 ? 6.145 -17.953 0.542 1.00 94.81 104 THR A CA 1
ATOM 801 C C . THR A 1 104 ? 5.438 -17.775 -0.799 1.00 94.81 104 THR A C 1
ATOM 803 O O . THR A 1 104 ? 5.732 -16.822 -1.516 1.00 94.81 104 THR A O 1
ATOM 806 N N . LYS A 1 105 ? 4.474 -18.646 -1.132 1.00 96.19 105 LYS A N 1
ATOM 807 C CA . LYS A 1 105 ? 3.811 -18.717 -2.445 1.00 96.19 105 LYS A CA 1
ATOM 808 C C . LYS A 1 105 ? 3.436 -17.364 -3.045 1.00 96.19 105 LYS A C 1
ATOM 810 O O . LYS A 1 105 ? 3.677 -17.123 -4.224 1.00 96.19 105 LYS A O 1
ATOM 815 N N . PHE A 1 106 ? 2.814 -16.489 -2.259 1.00 95.94 106 PHE A N 1
ATOM 816 C CA . PHE A 1 106 ? 2.313 -15.217 -2.776 1.00 95.94 106 PHE A CA 1
ATOM 817 C C . PHE A 1 106 ? 3.377 -14.130 -2.801 1.00 95.94 106 PHE A C 1
ATOM 819 O O . PHE A 1 106 ? 3.302 -13.253 -3.653 1.00 95.94 106 PHE A O 1
ATOM 826 N N . ILE A 1 107 ? 4.373 -14.198 -1.915 1.00 94.06 107 ILE A N 1
ATOM 827 C CA . ILE A 1 107 ? 5.547 -13.323 -1.986 1.00 94.06 107 ILE A CA 1
ATOM 828 C C . ILE A 1 107 ? 6.334 -13.642 -3.258 1.00 94.06 107 ILE A C 1
ATOM 830 O O . ILE A 1 107 ? 6.630 -12.741 -4.040 1.00 94.06 107 ILE A O 1
ATOM 834 N N . ASP A 1 108 ? 6.616 -14.922 -3.492 1.00 94.38 108 ASP A N 1
ATOM 835 C CA . ASP A 1 108 ? 7.373 -15.374 -4.658 1.00 94.38 108 ASP A CA 1
ATOM 836 C C . ASP A 1 108 ? 6.600 -15.109 -5.952 1.00 94.38 108 ASP A C 1
ATOM 838 O O . ASP A 1 108 ? 7.165 -14.584 -6.907 1.00 94.38 108 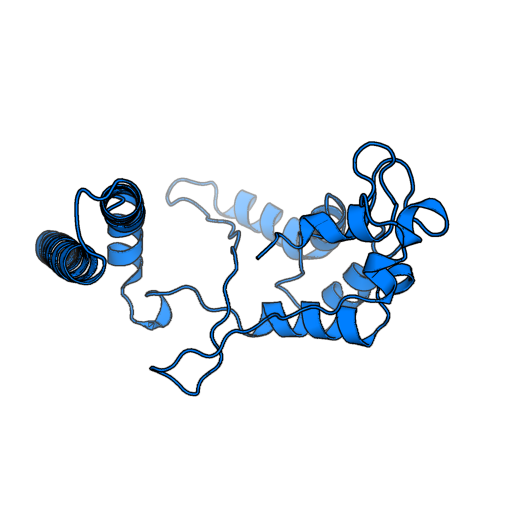ASP A O 1
ATOM 842 N N . GLY A 1 109 ? 5.289 -15.371 -5.964 1.00 95.75 109 GLY A N 1
ATOM 843 C CA . GLY A 1 109 ? 4.423 -15.019 -7.088 1.00 95.75 109 GLY A CA 1
ATOM 844 C C . GLY A 1 109 ? 4.404 -13.514 -7.364 1.00 95.75 109 GLY A C 1
ATOM 845 O O . GLY A 1 109 ? 4.580 -13.101 -8.509 1.00 95.75 109 GLY A O 1
ATOM 846 N N . TRP A 1 110 ? 4.266 -12.682 -6.326 1.00 95.94 110 TRP A N 1
ATOM 847 C CA . TRP A 1 110 ? 4.250 -11.224 -6.467 1.00 95.94 110 TRP A CA 1
ATOM 848 C C . TRP A 1 110 ? 5.543 -10.678 -7.087 1.00 95.94 110 TRP A C 1
ATOM 850 O O . TRP A 1 110 ? 5.474 -9.825 -7.969 1.00 95.94 110 TRP A O 1
ATOM 860 N N . LYS A 1 111 ? 6.713 -11.224 -6.718 1.00 93.69 111 LYS A N 1
ATOM 861 C CA . LYS A 1 111 ? 8.015 -10.840 -7.303 1.00 93.69 111 LYS A CA 1
ATOM 862 C C . LYS A 1 111 ? 8.076 -11.029 -8.823 1.00 93.69 111 LYS A C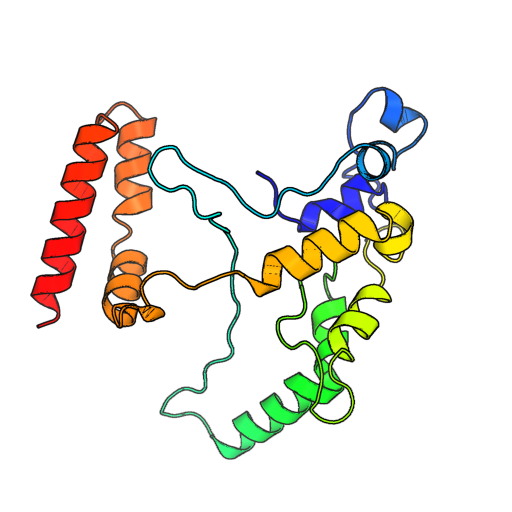 1
ATOM 864 O O . LYS A 1 111 ? 8.886 -10.383 -9.484 1.00 93.69 111 LYS A O 1
ATOM 869 N N . THR A 1 112 ? 7.234 -11.904 -9.375 1.00 94.94 112 THR A N 1
ATOM 870 C CA . THR A 1 112 ? 7.176 -12.188 -10.817 1.00 94.94 112 THR A CA 1
ATOM 871 C C . THR A 1 112 ? 6.159 -11.339 -11.582 1.00 94.94 112 THR A C 1
ATOM 873 O O . THR A 1 112 ? 6.129 -11.409 -12.812 1.00 94.94 112 THR A O 1
ATOM 876 N N . LEU A 1 113 ? 5.332 -10.547 -10.891 1.00 95.88 113 LEU A N 1
ATOM 877 C CA . LEU A 1 113 ? 4.308 -9.721 -11.527 1.00 95.88 113 LEU A CA 1
ATOM 878 C C . LEU A 1 113 ? 4.935 -8.554 -12.292 1.00 95.88 113 LEU A C 1
ATOM 880 O O . LEU A 1 113 ? 5.899 -7.929 -11.845 1.00 95.88 113 LEU A O 1
ATOM 884 N N . GLU A 1 114 ? 4.351 -8.244 -13.445 1.00 95.69 114 GLU A N 1
ATOM 885 C CA . GLU A 1 114 ? 4.741 -7.089 -14.245 1.00 95.69 114 GLU A CA 1
ATOM 886 C C . GLU A 1 114 ? 3.957 -5.841 -13.827 1.00 95.69 114 GLU A C 1
ATOM 888 O O . GLU A 1 114 ? 2.733 -5.880 -13.696 1.00 95.69 114 GLU A O 1
ATOM 893 N N . THR A 1 115 ? 4.665 -4.726 -13.673 1.00 93.94 115 THR A N 1
ATOM 894 C CA . THR A 1 115 ? 4.100 -3.384 -13.484 1.00 93.94 115 THR A CA 1
ATOM 895 C C . THR A 1 115 ? 4.254 -2.549 -14.762 1.00 93.94 115 THR A C 1
ATOM 897 O O . THR A 1 115 ? 4.943 -2.973 -15.692 1.00 93.94 115 THR A O 1
ATOM 900 N N . GLY A 1 116 ? 3.645 -1.364 -14.799 1.00 91.44 116 GLY A N 1
ATOM 901 C CA . GLY A 1 116 ? 3.775 -0.388 -15.877 1.00 91.44 116 GLY A CA 1
ATOM 902 C C . GLY A 1 116 ? 2.595 -0.343 -16.848 1.00 91.44 116 GLY A C 1
ATOM 903 O O . GLY A 1 116 ? 1.769 -1.262 -16.935 1.00 91.44 116 GLY A O 1
ATOM 904 N N . VAL A 1 117 ? 2.515 0.774 -17.579 1.00 90.62 117 VAL A N 1
ATOM 905 C CA . VAL A 1 117 ? 1.400 1.111 -18.479 1.00 90.62 117 VAL A CA 1
ATOM 906 C C . VAL A 1 117 ? 1.823 1.031 -19.945 1.00 90.62 117 VAL A C 1
ATOM 908 O O . VAL A 1 117 ? 1.306 0.189 -20.678 1.00 90.62 117 VAL A O 1
ATOM 911 N N . ASP A 1 118 ? 2.756 1.888 -20.372 1.00 93.31 118 ASP A N 1
ATOM 912 C CA . ASP A 1 118 ? 3.209 1.961 -21.771 1.00 93.31 118 ASP A CA 1
ATOM 913 C C . ASP A 1 118 ? 4.216 0.848 -22.089 1.00 93.31 118 ASP A C 1
ATOM 915 O O . ASP A 1 118 ? 4.259 0.306 -23.196 1.00 93.31 118 ASP A O 1
ATOM 919 N N . ARG A 1 119 ? 5.018 0.482 -21.087 1.00 93.38 119 ARG A N 1
ATOM 920 C CA . ARG A 1 119 ? 5.896 -0.690 -21.076 1.00 93.38 119 ARG A CA 1
ATOM 921 C C . ARG A 1 119 ? 5.638 -1.477 -19.809 1.00 93.38 119 ARG A C 1
ATOM 923 O O . ARG A 1 119 ? 5.225 -0.911 -18.801 1.00 93.38 119 ARG A O 1
ATOM 930 N N . LYS A 1 120 ? 5.920 -2.775 -19.866 1.00 94.31 120 LYS A N 1
ATOM 931 C CA . LYS A 1 120 ? 5.791 -3.661 -18.718 1.00 94.31 120 LYS A CA 1
ATOM 932 C C . LYS A 1 120 ? 7.104 -4.325 -18.373 1.00 94.31 120 LYS A C 1
ATOM 934 O O . LYS A 1 120 ? 7.855 -4.714 -19.265 1.00 94.31 120 LYS A O 1
ATOM 939 N N . ALA A 1 121 ? 7.367 -4.418 -17.079 1.00 94.69 121 ALA A N 1
ATOM 940 C CA . ALA A 1 121 ? 8.533 -5.095 -16.543 1.00 94.69 121 ALA A CA 1
ATOM 941 C C . ALA A 1 121 ? 8.253 -5.588 -15.123 1.00 94.69 121 ALA A C 1
ATOM 943 O O . ALA A 1 121 ? 7.418 -5.036 -14.406 1.00 94.69 121 ALA A O 1
ATOM 944 N N . GLN A 1 122 ? 8.983 -6.613 -14.695 1.00 94.50 122 GLN A N 1
ATOM 945 C CA . GLN A 1 122 ? 8.999 -7.021 -13.293 1.00 94.50 122 GLN A CA 1
ATOM 946 C C . GLN A 1 122 ? 9.737 -5.973 -12.462 1.00 94.50 122 GLN A C 1
ATOM 948 O O . GLN A 1 122 ? 10.820 -5.534 -12.854 1.00 94.50 122 GLN A O 1
ATOM 953 N N . LEU A 1 123 ? 9.219 -5.624 -11.282 1.00 90.12 123 LEU A N 1
ATOM 954 C CA . LEU A 1 123 ? 9.867 -4.641 -10.399 1.00 90.12 123 LEU A CA 1
ATOM 955 C C . LEU A 1 123 ? 11.316 -5.023 -10.054 1.00 90.12 123 LEU A C 1
ATOM 957 O O . LEU A 1 123 ? 12.183 -4.153 -9.992 1.00 90.12 123 LEU A O 1
ATOM 961 N N . GLY A 1 124 ? 11.608 -6.320 -9.901 1.00 89.44 124 GLY A N 1
ATOM 962 C CA . GLY A 1 124 ? 12.968 -6.808 -9.639 1.00 89.44 124 GLY A CA 1
ATOM 963 C C . GLY A 1 124 ? 13.973 -6.469 -10.745 1.00 89.44 124 GLY A C 1
ATOM 964 O O . GLY A 1 124 ? 15.149 -6.271 -10.457 1.00 89.44 124 GLY A O 1
ATOM 965 N N . SER A 1 125 ? 13.517 -6.307 -11.992 1.00 91.19 125 SER A N 1
ATOM 966 C CA . SER A 1 125 ? 14.382 -5.869 -13.099 1.00 91.19 125 SER A CA 1
ATOM 967 C C . SER A 1 125 ? 14.770 -4.384 -13.018 1.00 91.19 125 SER A C 1
ATOM 969 O O . SER A 1 125 ? 15.765 -3.981 -13.616 1.00 91.19 125 SER A O 1
ATOM 971 N N . CYS A 1 126 ? 14.005 -3.589 -12.262 1.00 90.50 126 CYS A N 1
ATOM 972 C CA . CYS A 1 126 ? 14.206 -2.154 -12.072 1.00 90.50 126 CYS A CA 1
ATOM 973 C C . CYS A 1 126 ? 15.015 -1.832 -10.805 1.00 90.50 126 CYS A C 1
ATOM 975 O O . CYS A 1 126 ? 15.864 -0.944 -10.833 1.00 90.50 126 CYS A O 1
ATOM 977 N N . TYR A 1 127 ? 14.723 -2.531 -9.700 1.00 89.56 127 TYR A N 1
ATOM 978 C CA . TYR A 1 127 ? 15.119 -2.123 -8.345 1.00 89.56 127 TYR A CA 1
ATOM 979 C C . TYR A 1 127 ? 16.131 -3.042 -7.650 1.00 89.56 127 TYR A C 1
ATOM 981 O O . TYR A 1 127 ? 16.644 -2.672 -6.602 1.00 89.56 127 TYR A O 1
ATOM 989 N N . GLY A 1 128 ? 16.446 -4.211 -8.216 1.00 88.44 128 GLY A N 1
ATOM 990 C CA . GLY A 1 128 ? 17.325 -5.185 -7.564 1.00 88.44 128 GLY A CA 1
ATOM 991 C C . GLY A 1 128 ? 16.672 -5.893 -6.369 1.00 88.44 128 GLY A C 1
ATOM 992 O O . GLY A 1 128 ? 15.659 -5.459 -5.818 1.00 88.44 128 GLY A O 1
ATOM 993 N N . ASP A 1 129 ? 17.235 -7.036 -5.976 1.00 88.44 129 ASP A N 1
ATOM 994 C CA . ASP A 1 129 ? 16.639 -7.901 -4.948 1.00 88.44 129 ASP A CA 1
ATOM 995 C C . ASP A 1 129 ? 16.619 -7.262 -3.550 1.00 88.44 129 ASP A C 1
ATOM 997 O O . ASP A 1 129 ? 15.727 -7.545 -2.751 1.00 88.44 129 ASP A O 1
ATOM 1001 N N . ASP A 1 130 ? 17.584 -6.399 -3.238 1.00 88.69 130 ASP A N 1
ATOM 1002 C CA . ASP A 1 130 ? 17.708 -5.712 -1.952 1.00 88.69 130 ASP A CA 1
ATOM 1003 C C . ASP A 1 130 ? 16.555 -4.732 -1.708 1.00 88.69 130 ASP A C 1
ATOM 1005 O O . ASP A 1 130 ? 15.926 -4.766 -0.6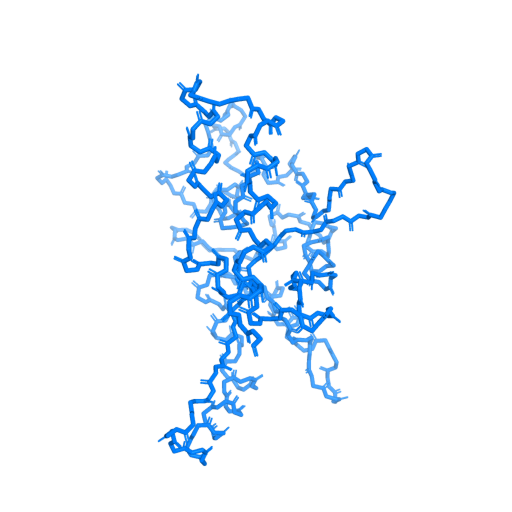45 1.00 88.69 130 ASP A O 1
ATOM 1009 N N . VAL A 1 131 ? 16.205 -3.915 -2.703 1.00 88.94 131 VAL A N 1
ATOM 1010 C CA . VAL A 1 131 ? 15.057 -3.002 -2.610 1.00 88.94 131 VAL A CA 1
ATOM 1011 C C . VAL A 1 131 ? 13.748 -3.787 -2.560 1.00 88.94 131 VAL A C 1
ATOM 1013 O O . VAL A 1 131 ? 12.882 -3.484 -1.739 1.00 88.94 131 VAL A O 1
ATOM 1016 N N . ILE A 1 132 ? 13.610 -4.833 -3.380 1.00 90.06 132 ILE A N 1
ATOM 1017 C CA . ILE A 1 132 ? 12.419 -5.692 -3.384 1.00 90.06 132 ILE A CA 1
ATOM 1018 C C . ILE A 1 132 ? 12.197 -6.348 -2.017 1.00 90.06 132 ILE A C 1
ATOM 1020 O O . ILE A 1 132 ? 11.080 -6.327 -1.497 1.00 90.06 132 ILE A O 1
ATOM 1024 N N . ASN A 1 133 ? 13.250 -6.891 -1.404 1.00 89.06 133 ASN A N 1
ATOM 1025 C CA . ASN A 1 133 ? 13.153 -7.476 -0.069 1.00 89.06 133 ASN A CA 1
ATOM 1026 C C . ASN A 1 133 ? 12.848 -6.406 0.991 1.00 89.06 133 ASN A C 1
ATOM 1028 O O . ASN A 1 133 ? 11.991 -6.639 1.838 1.00 89.06 133 ASN A O 1
ATOM 1032 N N . THR A 1 134 ? 13.439 -5.211 0.888 1.00 89.38 134 THR A N 1
ATOM 1033 C CA . THR A 1 134 ? 13.144 -4.079 1.789 1.00 89.38 134 THR A CA 1
ATOM 1034 C C . THR A 1 134 ? 11.662 -3.682 1.747 1.00 89.38 134 THR A C 1
ATOM 1036 O O . THR A 1 134 ? 11.061 -3.399 2.785 1.00 89.38 134 THR A O 1
ATOM 1039 N N . ILE A 1 135 ? 11.040 -3.686 0.563 1.00 88.44 135 ILE A N 1
ATOM 1040 C CA . ILE A 1 135 ? 9.605 -3.404 0.400 1.00 88.44 135 ILE A CA 1
ATOM 1041 C C . ILE A 1 135 ? 8.754 -4.482 1.092 1.00 88.44 135 ILE A C 1
ATOM 1043 O O . ILE A 1 135 ? 7.824 -4.149 1.830 1.00 88.44 135 ILE A O 1
ATOM 1047 N N . ILE A 1 136 ? 9.079 -5.764 0.888 1.00 88.19 136 ILE A N 1
ATOM 1048 C CA . ILE A 1 136 ? 8.349 -6.900 1.481 1.00 88.19 136 ILE A CA 1
ATOM 1049 C C . ILE A 1 136 ? 8.489 -6.917 3.011 1.00 88.19 136 ILE A C 1
ATOM 1051 O O . ILE A 1 136 ? 7.505 -7.103 3.724 1.00 88.19 136 ILE A O 1
ATOM 1055 N N . GLU A 1 137 ? 9.688 -6.689 3.541 1.00 86.25 137 GLU A N 1
ATOM 1056 C CA . GLU A 1 137 ? 9.913 -6.571 4.988 1.00 86.25 137 GLU A CA 1
ATOM 1057 C C . GLU A 1 137 ? 9.159 -5.370 5.574 1.00 86.25 137 GLU A C 1
ATOM 1059 O O . GLU A 1 137 ? 8.590 -5.450 6.665 1.00 86.25 137 GLU A O 1
ATOM 1064 N N . GLY A 1 138 ? 9.081 -4.277 4.810 1.00 82.75 138 GLY A N 1
ATOM 1065 C CA . GLY A 1 138 ? 8.345 -3.075 5.174 1.00 82.75 138 GLY A CA 1
ATOM 1066 C C . GLY A 1 138 ? 6.860 -3.314 5.450 1.00 82.75 138 GLY A C 1
ATOM 1067 O O . GLY A 1 138 ? 6.315 -2.712 6.369 1.00 82.75 138 GLY A O 1
ATOM 1068 N N . VAL A 1 139 ? 6.196 -4.207 4.710 1.00 80.88 139 VAL A N 1
ATOM 1069 C CA . VAL A 1 139 ? 4.776 -4.528 4.955 1.00 80.88 139 VAL A CA 1
ATOM 1070 C C . VAL A 1 139 ? 4.550 -5.511 6.097 1.00 80.88 139 VAL A C 1
ATOM 1072 O O . VAL A 1 139 ? 3.497 -5.463 6.732 1.00 80.88 139 VAL A O 1
ATOM 1075 N N . ALA A 1 140 ? 5.524 -6.369 6.406 1.00 78.44 140 ALA A N 1
ATOM 1076 C CA . ALA A 1 140 ? 5.383 -7.385 7.449 1.00 78.44 140 ALA A CA 1
ATOM 1077 C C . ALA A 1 140 ? 5.288 -6.800 8.872 1.00 78.44 140 ALA A C 1
ATOM 1079 O O . ALA A 1 140 ? 4.717 -7.438 9.757 1.00 78.44 140 ALA A O 1
ATOM 1080 N N . GLY A 1 141 ? 5.842 -5.606 9.102 1.00 77.00 141 GLY A N 1
ATOM 1081 C CA . GLY A 1 141 ? 5.874 -4.962 10.420 1.00 77.00 141 GLY A CA 1
ATOM 1082 C C . GLY A 1 141 ? 4.722 -3.994 10.706 1.00 77.00 141 GLY A C 1
ATOM 1083 O O . GLY A 1 141 ? 4.650 -3.445 11.806 1.00 77.00 141 GLY A O 1
ATOM 1084 N N . MET A 1 142 ? 3.843 -3.733 9.734 1.00 78.56 142 MET A N 1
ATOM 1085 C CA . MET A 1 142 ? 2.875 -2.649 9.872 1.00 78.56 142 MET A CA 1
ATOM 1086 C C . MET A 1 142 ? 1.744 -3.036 10.829 1.00 78.56 142 MET A C 1
ATOM 1088 O O . MET A 1 142 ? 1.144 -4.106 10.729 1.00 78.56 142 MET A O 1
AT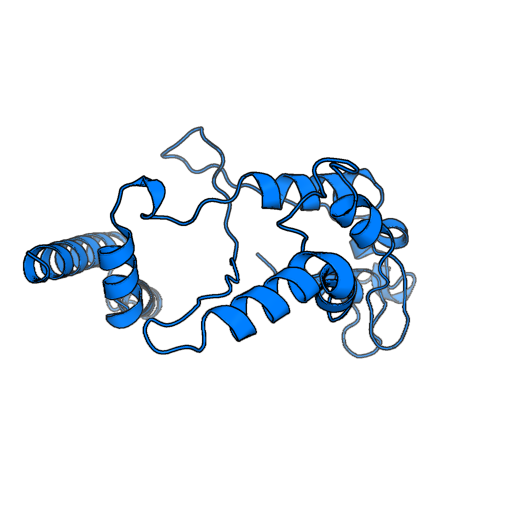OM 1092 N N . ASP A 1 143 ? 1.373 -2.090 11.689 1.00 77.75 143 ASP A N 1
ATOM 1093 C CA . ASP A 1 143 ? 0.301 -2.252 12.662 1.00 77.75 143 ASP A CA 1
ATOM 1094 C C . ASP A 1 143 ? -0.814 -1.230 12.464 1.00 77.75 143 ASP A C 1
ATOM 1096 O O . ASP A 1 143 ? -0.592 -0.048 12.198 1.00 77.75 143 ASP A O 1
ATOM 1100 N N . ARG A 1 144 ? -2.056 -1.674 12.677 1.00 81.12 144 ARG A N 1
ATOM 1101 C CA . ARG A 1 144 ? -3.196 -0.761 12.740 1.00 81.12 144 ARG A CA 1
ATOM 1102 C C . ARG A 1 144 ? -3.267 -0.135 14.133 1.00 81.12 144 ARG A C 1
ATOM 1104 O O . ARG A 1 144 ? -3.591 -0.818 15.106 1.00 81.12 144 ARG A O 1
ATOM 1111 N N . TRP A 1 145 ? -2.997 1.167 14.217 1.00 81.56 145 TRP A N 1
ATOM 1112 C CA . TRP A 1 145 ? -3.068 1.924 15.470 1.00 81.56 145 TRP A CA 1
ATOM 1113 C C . TRP A 1 145 ? -4.411 1.734 16.196 1.00 81.56 145 TRP A C 1
ATOM 1115 O O . TRP A 1 145 ? -5.466 1.589 15.574 1.00 81.56 145 TRP A O 1
ATOM 1125 N N . GLY A 1 146 ? -4.345 1.653 17.526 1.00 87.19 146 GLY A N 1
ATOM 1126 C CA . GLY A 1 146 ? -5.479 1.447 18.428 1.00 87.19 146 GLY A CA 1
ATOM 1127 C C . GLY A 1 146 ? -6.080 0.037 18.437 1.00 87.19 146 GLY A C 1
ATOM 1128 O O . GLY A 1 146 ? -6.708 -0.328 19.426 1.00 87.19 146 GLY A O 1
ATOM 1129 N N . PHE A 1 147 ? -5.877 -0.800 17.412 1.00 84.81 147 PHE A N 1
ATOM 1130 C CA . PHE A 1 147 ? -6.475 -2.144 17.375 1.00 84.81 147 PHE A CA 1
ATOM 1131 C C . PHE A 1 147 ? -5.856 -3.084 18.413 1.00 84.81 147 PHE A C 1
ATOM 1133 O O . PHE A 1 147 ? -6.592 -3.718 19.169 1.00 84.81 147 PHE A O 1
ATOM 1140 N N . LYS A 1 148 ? -4.520 -3.127 18.514 1.00 86.19 148 LYS A N 1
ATOM 1141 C CA . LYS A 1 148 ? -3.824 -3.927 19.541 1.00 86.19 148 LYS A CA 1
ATOM 1142 C C . LYS A 1 148 ? -4.169 -3.478 20.967 1.00 86.19 148 LYS A C 1
ATOM 1144 O O . LYS A 1 148 ? -4.131 -4.284 21.887 1.00 86.19 148 LYS A O 1
ATOM 1149 N N . GLN A 1 149 ? -4.538 -2.209 21.141 1.00 90.12 149 GLN A N 1
ATOM 1150 C CA . GLN A 1 149 ? -4.938 -1.613 22.417 1.00 90.12 149 GLN A CA 1
ATOM 1151 C C . GLN A 1 149 ? -6.444 -1.762 22.715 1.00 90.12 149 GLN A C 1
ATOM 1153 O O . GLN A 1 149 ? -6.916 -1.234 23.719 1.00 90.12 149 GLN A O 1
ATOM 1158 N N . GLY A 1 150 ? -7.221 -2.434 21.854 1.00 92.00 150 GLY A N 1
ATOM 1159 C CA . GLY A 1 150 ? -8.674 -2.576 22.018 1.00 92.00 150 GLY A CA 1
ATOM 1160 C C . GLY A 1 150 ? -9.476 -1.296 21.742 1.00 92.00 150 GLY A C 1
ATOM 1161 O O . GLY A 1 150 ? -10.674 -1.249 21.995 1.00 92.00 150 GLY A O 1
ATOM 1162 N N . GLN A 1 151 ? -8.843 -0.264 21.184 1.00 93.19 151 GLN A N 1
ATOM 1163 C CA . GLN A 1 151 ? -9.414 1.056 20.896 1.00 93.19 151 GLN A CA 1
ATOM 1164 C C . GLN A 1 151 ? -9.968 1.165 19.464 1.00 93.19 151 GLN A C 1
ATOM 1166 O O . GLN A 1 151 ? -10.103 2.263 18.930 1.00 93.19 151 GLN A O 1
ATOM 1171 N N . GLY A 1 152 ? -10.289 0.044 18.808 1.00 91.19 152 GLY A N 1
ATOM 1172 C CA . GLY A 1 152 ? -10.749 0.044 17.412 1.00 91.19 152 GLY A CA 1
ATOM 1173 C C . GLY A 1 152 ? -11.986 0.921 17.178 1.00 91.19 152 GLY A C 1
ATOM 1174 O O . GLY A 1 152 ? -12.052 1.634 16.178 1.00 91.19 152 GLY A O 1
ATOM 1175 N N . ALA A 1 153 ? -12.924 0.928 18.129 1.00 91.81 153 ALA A N 1
ATOM 1176 C CA . ALA A 1 153 ? -14.108 1.779 18.069 1.00 91.81 153 ALA A CA 1
ATOM 1177 C C . ALA A 1 153 ? -13.747 3.272 18.190 1.00 91.81 153 ALA A C 1
ATOM 1179 O O . ALA A 1 153 ? -14.255 4.082 17.418 1.00 91.81 153 ALA A O 1
ATOM 1180 N N . LEU A 1 154 ? -12.847 3.635 19.113 1.00 94.00 154 LEU A N 1
ATOM 1181 C CA . LEU A 1 154 ? -12.387 5.017 19.276 1.00 94.00 154 LEU A CA 1
ATOM 1182 C C . LEU A 1 154 ? -11.669 5.505 18.015 1.00 94.00 154 LEU A C 1
ATOM 1184 O O . LEU A 1 154 ? -11.973 6.577 17.508 1.00 94.00 154 LEU A O 1
ATOM 1188 N N . VAL A 1 155 ? -10.776 4.688 17.450 1.00 92.19 155 VAL A N 1
ATOM 1189 C CA . VAL A 1 155 ? -10.101 4.996 16.179 1.00 92.19 155 VAL A CA 1
ATOM 1190 C C . VAL A 1 155 ? -11.115 5.240 15.060 1.00 92.19 155 VAL A C 1
ATOM 1192 O O . VAL A 1 155 ? -10.948 6.162 14.264 1.00 92.19 155 VAL A O 1
ATOM 1195 N N . GLN A 1 156 ? -12.191 4.453 15.001 1.00 90.69 156 GLN A N 1
ATOM 1196 C CA . GLN A 1 156 ? -13.264 4.686 14.038 1.00 90.69 156 GLN A CA 1
ATOM 1197 C C . GLN A 1 156 ? -14.000 6.010 14.288 1.00 90.69 156 GLN A C 1
ATOM 1199 O O . GLN A 1 156 ? -14.251 6.733 13.326 1.00 90.69 156 GLN A O 1
ATOM 1204 N N . ALA A 1 157 ? -14.299 6.353 15.542 1.00 93.88 157 ALA A N 1
ATOM 1205 C CA . ALA A 1 157 ? -14.902 7.639 15.891 1.00 93.88 157 ALA A CA 1
ATOM 1206 C C . ALA A 1 157 ? -13.996 8.816 15.487 1.00 93.88 157 ALA A C 1
ATOM 1208 O O . ALA A 1 157 ? -14.469 9.770 14.875 1.00 93.88 157 ALA A O 1
ATOM 1209 N N . VAL A 1 158 ? -12.681 8.708 15.710 1.00 94.31 158 VAL A N 1
ATOM 1210 C CA . VAL A 1 158 ? -11.691 9.702 15.259 1.00 94.31 158 VAL A CA 1
ATOM 1211 C C . VAL A 1 158 ? -11.710 9.858 13.737 1.00 94.31 158 VAL A C 1
ATOM 1213 O O . VAL A 1 158 ? -11.722 10.980 13.236 1.00 94.31 158 VAL A O 1
ATOM 1216 N N . TYR A 1 159 ? -11.778 8.763 12.976 1.00 91.69 159 TYR A N 1
ATOM 1217 C CA . TYR A 1 159 ? -11.888 8.844 11.514 1.00 91.69 159 TYR A CA 1
ATOM 1218 C C . TYR A 1 159 ? -13.203 9.462 11.021 1.00 91.69 159 TYR A C 1
ATOM 1220 O O . TYR A 1 159 ? -13.241 9.965 9.901 1.00 91.69 159 TYR A O 1
ATOM 1228 N N . GLN A 1 160 ? -14.270 9.432 11.821 1.00 92.94 160 GLN A N 1
ATOM 1229 C CA . GLN A 1 160 ? -15.551 10.059 11.482 1.00 92.94 160 GLN A CA 1
ATOM 1230 C C . GLN A 1 160 ? -15.594 11.540 11.867 1.00 92.94 160 GLN A C 1
ATOM 1232 O O . GLN A 1 160 ? -16.072 12.357 11.086 1.00 92.94 160 GLN A O 1
ATOM 1237 N N . ALA A 1 161 ? -15.089 11.882 13.053 1.00 94.25 161 ALA A N 1
ATOM 1238 C CA . ALA A 1 161 ? -15.065 13.249 13.567 1.00 94.25 161 ALA A CA 1
ATOM 1239 C C . ALA A 1 161 ? -13.975 14.113 12.913 1.00 94.25 161 ALA A C 1
ATOM 1241 O O . ALA A 1 161 ? -14.088 15.337 12.889 1.00 94.25 161 ALA A O 1
ATOM 1242 N N . LEU A 1 162 ? -12.936 13.478 12.356 1.00 95.38 162 LEU A N 1
ATOM 1243 C CA . LEU A 1 162 ? -11.831 14.130 11.653 1.00 95.38 162 LEU A CA 1
ATOM 1244 C C . LEU A 1 162 ? -11.103 15.226 12.475 1.00 95.38 162 LEU A C 1
ATOM 1246 O O . LEU A 1 162 ? -10.727 16.247 11.890 1.00 95.38 162 LEU A O 1
ATOM 1250 N N . PRO A 1 163 ? -10.825 15.041 13.786 1.00 95.06 163 PRO A N 1
ATOM 1251 C CA . PRO A 1 163 ? -10.139 16.063 14.580 1.00 95.06 163 PRO A CA 1
ATOM 1252 C C . PRO A 1 163 ? -8.722 16.318 14.045 1.00 95.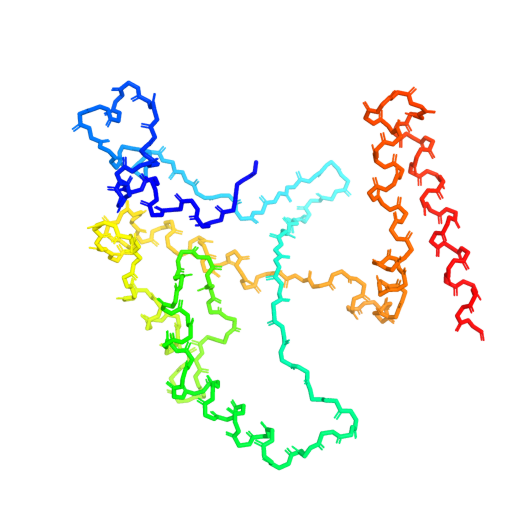06 163 PRO A C 1
ATOM 1254 O O . PRO A 1 163 ? -8.300 17.462 13.917 1.00 95.06 163 PRO A O 1
ATOM 1257 N N . VAL A 1 164 ? -8.020 15.256 13.622 1.00 92.69 164 VAL A N 1
ATOM 1258 C CA . VAL A 1 164 ? -6.641 15.322 13.112 1.00 92.69 164 VAL A CA 1
ATOM 1259 C C . VAL A 1 164 ? -6.503 16.240 11.888 1.00 92.69 164 VAL A C 1
ATOM 1261 O O . VAL A 1 164 ? -5.773 17.225 11.979 1.00 92.69 164 VAL A O 1
ATOM 1264 N N . PRO A 1 165 ? -7.162 15.979 10.737 1.00 95.06 165 PRO A N 1
ATOM 1265 C CA . PRO A 1 165 ? -6.991 16.829 9.559 1.00 95.06 165 PRO A CA 1
ATOM 1266 C C . PRO A 1 165 ? -7.554 18.240 9.757 1.00 95.06 165 PRO A C 1
ATOM 1268 O O . PRO A 1 165 ? -7.034 19.176 9.155 1.00 95.06 165 PRO A O 1
ATOM 1271 N N . ARG A 1 166 ? -8.588 18.412 10.593 1.00 96.56 166 ARG A N 1
ATOM 1272 C CA . ARG A 1 166 ? -9.189 19.723 10.857 1.00 96.56 166 ARG A CA 1
ATOM 1273 C C . ARG A 1 166 ? -8.232 20.622 11.645 1.00 96.56 166 ARG A C 1
ATOM 1275 O O . ARG A 1 166 ? -7.914 21.707 11.176 1.00 96.56 166 ARG A O 1
ATOM 1282 N N . LEU A 1 167 ? -7.691 20.126 12.757 1.00 97.12 167 LEU A N 1
ATOM 1283 C CA . LEU A 1 167 ? -6.732 20.868 13.582 1.00 97.12 167 LEU A CA 1
ATOM 1284 C C . LEU A 1 167 ? -5.386 21.059 12.869 1.00 97.12 167 LEU A C 1
ATOM 1286 O O . LEU A 1 167 ? -4.782 22.124 12.957 1.00 97.12 167 LEU A O 1
ATOM 1290 N N . LEU A 1 168 ? -4.936 20.075 12.080 1.00 96.25 168 LEU A N 1
ATOM 1291 C CA . LEU A 1 168 ? -3.752 20.245 11.233 1.00 96.25 168 LEU A CA 1
ATOM 1292 C C . LEU A 1 168 ? -3.944 21.370 10.205 1.00 96.25 168 LEU A C 1
ATOM 1294 O O . LEU A 1 168 ? -3.024 22.149 9.968 1.00 96.25 168 LEU A O 1
ATOM 1298 N N . ASN A 1 169 ? -5.128 21.477 9.599 1.00 97.31 169 ASN A N 1
ATOM 1299 C CA . ASN A 1 169 ? -5.439 22.574 8.688 1.00 97.31 169 ASN A CA 1
ATOM 1300 C C . ASN A 1 169 ? -5.398 23.938 9.399 1.00 97.31 169 ASN A C 1
ATOM 1302 O O . ASN A 1 169 ? -4.923 24.909 8.812 1.00 97.31 169 ASN A O 1
ATOM 1306 N N . ASP A 1 170 ? -5.839 24.020 10.653 1.00 97.44 170 ASP A N 1
ATOM 1307 C CA . ASP A 1 170 ? -5.762 25.257 11.436 1.00 97.44 170 ASP A CA 1
ATOM 1308 C C . ASP A 1 170 ? -4.303 25.664 11.694 1.00 97.44 170 ASP A C 1
ATOM 1310 O O . ASP A 1 170 ? -3.952 26.831 11.508 1.00 97.44 170 ASP A O 1
ATOM 1314 N N . VAL A 1 171 ? -3.420 24.701 11.989 1.00 98.00 171 VAL A N 1
ATOM 1315 C CA . VAL A 1 171 ? -1.969 24.945 12.098 1.00 98.00 171 VAL A CA 1
ATOM 1316 C C . VAL A 1 171 ? -1.380 25.445 10.781 1.00 98.00 171 VAL A C 1
ATOM 1318 O O . VAL A 1 171 ? -0.678 26.455 10.755 1.00 98.00 171 VAL A O 1
ATOM 1321 N N . LEU A 1 172 ? -1.681 24.772 9.667 1.00 97.56 172 LEU A N 1
ATOM 1322 C CA . LEU A 1 172 ? -1.150 25.138 8.348 1.00 97.56 172 LEU A CA 1
ATOM 1323 C C . LEU A 1 172 ? -1.602 26.532 7.890 1.00 97.56 172 LEU A C 1
ATOM 1325 O O . LEU A 1 172 ? -0.868 27.205 7.167 1.00 97.56 172 LEU A O 1
ATOM 1329 N N . ASN A 1 173 ? -2.780 26.978 8.329 1.00 97.62 173 ASN A N 1
ATOM 1330 C CA . ASN A 1 173 ? -3.305 28.314 8.047 1.00 97.62 173 ASN A CA 1
ATOM 1331 C C . ASN A 1 173 ? -2.893 29.369 9.090 1.00 97.62 173 ASN A C 1
ATOM 1333 O O . ASN A 1 173 ? -3.287 30.529 8.969 1.00 97.62 173 ASN A O 1
ATOM 1337 N N . GLY A 1 174 ? -2.112 28.991 10.107 1.00 97.12 174 GLY A N 1
ATOM 1338 C CA . GLY A 1 174 ? -1.668 29.889 11.175 1.00 97.12 174 GLY A CA 1
ATOM 1339 C C . GLY A 1 174 ? -2.771 30.301 12.155 1.00 97.12 174 GLY A C 1
ATOM 1340 O O . GLY A 1 174 ? -2.621 31.307 12.844 1.00 97.12 174 GLY A O 1
ATOM 1341 N N . ALA A 1 175 ? -3.879 29.558 12.207 1.00 97.38 175 ALA A N 1
ATOM 1342 C CA . ALA A 1 175 ? -4.981 29.781 13.142 1.00 97.38 175 ALA A CA 1
ATOM 1343 C C . ALA A 1 175 ? -4.726 29.163 14.531 1.00 97.38 175 ALA A C 1
ATOM 1345 O O . ALA A 1 175 ? -5.378 29.556 15.494 1.00 97.38 175 ALA A O 1
ATOM 1346 N N . SER A 1 176 ? -3.782 28.223 14.634 1.00 96.94 176 SER A N 1
ATOM 1347 C CA . SER A 1 176 ? -3.351 27.584 15.882 1.00 96.94 176 SER A CA 1
ATOM 1348 C C . SER A 1 176 ? -1.871 27.197 15.799 1.00 96.94 176 SER A C 1
ATOM 1350 O O . SER A 1 176 ? -1.323 27.011 14.709 1.00 96.94 176 SER A O 1
ATOM 1352 N N . THR A 1 177 ? -1.200 27.095 16.941 1.00 97.81 177 THR A N 1
ATOM 1353 C CA . THR A 1 177 ? 0.148 26.516 17.036 1.00 97.81 177 THR A CA 1
ATOM 1354 C C . THR A 1 177 ? 0.101 24.979 17.031 1.00 97.81 177 THR A C 1
ATOM 1356 O O . THR A 1 177 ? -0.920 24.395 17.398 1.00 97.81 177 THR A O 1
ATOM 1359 N N . PRO A 1 178 ? 1.189 24.279 16.646 1.00 96.88 178 PRO A N 1
ATOM 1360 C CA . PRO A 1 178 ? 1.253 22.819 16.754 1.00 96.88 178 PRO A CA 1
ATOM 1361 C C . PRO A 1 178 ? 0.939 22.291 18.162 1.00 96.88 178 PRO A C 1
ATOM 1363 O O . PRO A 1 178 ? 0.281 21.262 18.300 1.00 96.88 178 PRO A O 1
ATOM 1366 N N . GLU A 1 179 ? 1.388 22.994 19.203 1.00 96.81 179 GLU A N 1
ATOM 1367 C CA . GLU A 1 179 ? 1.183 22.623 20.603 1.00 96.81 179 GLU A CA 1
ATOM 1368 C C . GLU A 1 179 ? -0.283 22.772 21.036 1.00 96.81 179 GLU A C 1
ATOM 1370 O O . GLU A 1 179 ? -0.820 21.876 21.690 1.00 96.81 179 GLU A O 1
ATOM 1375 N N . GLU A 1 180 ? -0.940 23.869 20.649 1.00 97.44 180 GLU A N 1
ATOM 1376 C CA . GLU A 1 180 ? -2.373 24.088 20.895 1.00 97.44 180 GLU A CA 1
ATOM 1377 C C . GLU A 1 180 ? -3.215 23.045 20.158 1.00 97.44 180 GLU A C 1
ATOM 1379 O O . GLU A 1 180 ? -4.015 22.354 20.783 1.00 97.44 180 GLU A O 1
ATOM 1384 N N . ALA A 1 181 ? -2.963 22.841 18.863 1.00 97.44 181 ALA A N 1
ATOM 1385 C CA . ALA A 1 181 ? -3.669 21.842 18.070 1.00 97.44 181 ALA A CA 1
ATOM 1386 C C . ALA A 1 181 ? -3.500 20.420 18.628 1.00 97.44 181 ALA A C 1
ATOM 1388 O O . ALA A 1 181 ? -4.443 19.631 18.597 1.00 97.44 181 ALA A O 1
ATOM 1389 N N . ALA A 1 182 ? -2.325 20.072 19.162 1.00 95.81 182 ALA A N 1
ATOM 1390 C CA . ALA A 1 182 ? -2.110 18.782 19.815 1.00 95.81 182 ALA A CA 1
ATOM 1391 C C . ALA A 1 182 ? -2.904 18.647 21.128 1.00 95.81 182 ALA A C 1
ATOM 1393 O O . ALA A 1 182 ? -3.453 17.576 21.405 1.00 95.81 182 ALA A O 1
ATOM 1394 N N . ALA A 1 183 ? -2.985 19.715 21.930 1.00 96.81 183 ALA A N 1
ATOM 1395 C CA . ALA A 1 183 ? -3.779 19.737 23.157 1.00 96.81 183 ALA A CA 1
ATOM 1396 C C . ALA A 1 183 ? -5.286 19.637 22.864 1.00 96.81 183 ALA A C 1
ATOM 1398 O O . ALA A 1 183 ? -5.971 18.818 23.481 1.00 96.81 183 ALA A O 1
ATOM 1399 N N . ASP A 1 184 ? -5.775 20.392 21.881 1.00 97.00 184 ASP A N 1
ATOM 1400 C CA . ASP A 1 184 ? -7.171 20.366 21.437 1.00 97.00 184 ASP A CA 1
ATOM 1401 C C . ASP A 1 184 ? -7.536 18.997 20.854 1.00 97.00 184 ASP A C 1
ATOM 1403 O O . ASP A 1 184 ? -8.560 18.415 21.205 1.00 97.00 184 ASP A O 1
ATOM 1407 N N . MET A 1 185 ? -6.650 18.414 20.039 1.00 96.56 185 MET A N 1
ATOM 1408 C CA . MET A 1 185 ? -6.840 17.074 19.482 1.00 96.56 185 MET A CA 1
ATOM 1409 C C . MET A 1 185 ? -6.971 16.027 20.583 1.00 96.56 185 MET A C 1
ATOM 1411 O O . MET A 1 185 ? -7.831 15.151 20.502 1.00 96.56 185 MET A O 1
ATOM 1415 N N . LYS A 1 186 ? -6.131 16.111 21.619 1.00 95.75 186 LYS A N 1
ATOM 1416 C CA . LYS A 1 186 ? -6.222 15.222 22.775 1.00 95.75 186 LYS A CA 1
ATOM 1417 C C . LYS A 1 186 ? -7.572 15.380 23.479 1.00 95.75 186 LYS A C 1
ATOM 1419 O O . LYS A 1 186 ? -8.220 14.368 23.731 1.00 95.75 186 LYS A O 1
ATOM 1424 N N . ALA A 1 187 ? -7.995 16.613 23.756 1.00 96.94 187 ALA A N 1
ATOM 1425 C CA . ALA A 1 187 ? -9.264 16.886 24.425 1.00 96.94 187 ALA A CA 1
ATOM 1426 C C . ALA A 1 187 ? -10.468 16.357 23.622 1.00 96.94 187 ALA A C 1
ATOM 1428 O O . ALA A 1 187 ? -11.313 15.661 24.183 1.00 96.94 187 ALA A O 1
ATOM 1429 N N . GLU A 1 188 ? -10.510 16.595 22.305 1.00 96.50 188 GLU A N 1
ATOM 1430 C CA . GLU A 1 188 ? -11.573 16.082 21.427 1.00 96.50 188 GLU A CA 1
ATOM 1431 C C . GLU A 1 188 ? -11.605 14.542 21.401 1.00 96.50 188 GLU A C 1
ATOM 1433 O O . GLU A 1 188 ? -12.675 13.935 21.429 1.00 96.50 188 GLU A O 1
ATOM 1438 N N . ILE A 1 189 ? -10.443 13.878 21.381 1.00 95.19 189 ILE A N 1
ATOM 1439 C CA . ILE A 1 189 ? -10.368 12.407 21.409 1.00 95.19 189 ILE A CA 1
ATOM 1440 C C . ILE A 1 189 ? -10.819 11.845 22.766 1.00 95.19 189 ILE A C 1
ATOM 1442 O O . ILE A 1 189 ? -11.512 10.826 22.799 1.00 95.19 189 ILE A O 1
ATOM 1446 N N . GLU A 1 190 ? -10.455 12.488 23.877 1.00 95.69 190 GLU A N 1
ATOM 1447 C CA . GLU A 1 190 ? -10.910 12.107 25.222 1.00 95.69 190 GLU A CA 1
ATOM 1448 C C . GLU A 1 190 ? -12.434 12.270 25.364 1.00 95.69 190 GLU A C 1
ATOM 1450 O O . GLU A 1 190 ? -13.104 11.390 25.913 1.00 95.69 190 GLU A O 1
ATOM 1455 N N . GLU A 1 191 ? -13.007 13.338 24.802 1.00 96.19 191 GLU A N 1
ATOM 1456 C CA . GLU A 1 191 ? -14.457 13.546 24.760 1.00 96.19 191 GLU A CA 1
ATOM 1457 C C . GLU A 1 191 ? -15.155 12.454 23.937 1.00 96.19 191 GLU A C 1
ATOM 1459 O O . GLU A 1 191 ? -16.092 11.817 24.433 1.00 96.19 191 GLU A O 1
ATOM 1464 N N . LEU A 1 192 ? -14.656 12.160 22.728 1.00 95.12 192 LEU A N 1
ATOM 1465 C CA . LEU A 1 192 ? -15.161 11.057 21.904 1.00 95.12 192 LEU A CA 1
ATOM 1466 C C . LEU A 1 192 ? -15.141 9.743 22.683 1.00 95.12 192 LEU A C 1
ATOM 1468 O O . LEU A 1 192 ? -16.155 9.052 22.727 1.00 95.12 192 LEU A O 1
ATOM 1472 N N . GLN A 1 193 ? -14.030 9.423 23.349 1.00 94.31 193 GLN A N 1
ATOM 1473 C CA . GLN A 1 193 ? -13.911 8.205 24.145 1.00 94.31 193 GLN A CA 1
ATOM 1474 C C . GLN A 1 193 ? -14.943 8.145 25.278 1.00 94.31 193 GLN A C 1
ATOM 1476 O O . GLN A 1 193 ? -15.530 7.087 25.510 1.00 94.31 193 GLN A O 1
ATOM 1481 N N . SER A 1 194 ? -15.185 9.263 25.966 1.00 94.31 194 SER A N 1
ATOM 1482 C CA . SER A 1 194 ? -16.167 9.339 27.053 1.00 94.31 194 SER A CA 1
ATOM 1483 C C . SER A 1 194 ? -17.607 9.129 26.572 1.00 94.31 194 SER A C 1
ATOM 1485 O O . SER A 1 194 ? -18.388 8.477 27.257 1.00 94.31 194 SER A O 1
ATOM 1487 N N . SER A 1 195 ? -17.942 9.601 25.366 1.00 91.44 195 SER A N 1
ATOM 1488 C CA . SER A 1 195 ? -19.289 9.487 24.783 1.00 91.44 195 SER A CA 1
ATOM 1489 C C . SER A 1 195 ? -19.680 8.061 24.368 1.00 91.44 195 SER A C 1
ATOM 1491 O O . SER A 1 195 ? -20.834 7.802 24.031 1.00 91.44 195 SER A O 1
ATOM 1493 N N . MET A 1 196 ? -18.710 7.142 24.361 1.00 87.19 196 MET A N 1
ATOM 1494 C CA . MET A 1 196 ? -18.875 5.753 23.930 1.00 87.19 196 MET A CA 1
ATOM 1495 C C . MET A 1 196 ? -19.104 4.775 25.093 1.00 87.19 196 MET A C 1
ATOM 1497 O O . MET A 1 196 ? -19.318 3.588 24.835 1.00 87.19 196 MET A O 1
ATOM 1501 N N . GLN A 1 197 ? -19.005 5.251 26.340 1.00 72.94 197 GLN A N 1
ATOM 1502 C CA . GLN A 1 197 ? -19.253 4.487 27.570 1.00 72.94 197 GLN A CA 1
ATOM 1503 C C . GLN A 1 197 ? -20.717 4.599 28.000 1.00 72.94 197 GLN A C 1
ATOM 1505 O O . GLN A 1 197 ? -21.248 3.574 28.485 1.00 72.94 197 GLN A O 1
#

pLDDT: mean 90.98, std 6.01, range [58.66, 98.0]